Protein 8C3X (pdb70)

B-factor: mean 14.1, std 13.73, range [5.39, 138.17]

InterPro domains:
  IPR013320 Concanavalin A-like lectin/glucanase domain superfamily [SSF49899] (34-237)
  IPR014895 Alginate lyase 2 [PF08787] (32-238)

Secondary structure (DSSP, 8-state):
-PPPGGGSSTTHHHHTTEEEE-SSSSEEE-HHHHHTT--BTTEEEETTTEEEEEEESTT-EEEEEEB-TTT--B--B-TTSSS-EEEEEEEE-PPPPTT--EEEEEEEE-SS-EEEEEEEEEEEEETTEEEEEEEEEEEESSSSSSGGGEEEEEEEE--SS-EEEEEEEETTEEEEEETTEEEEEEEE-GGGTT---BEEEEEEEE-S-S-TT-EEEEEEEEEEEEETT-

Nearest PDB structures (foldseek):
  8pdt-assembly1_A  TM=1.003E+00  e=5.246E-46  Paradendryphiella salina
  8p6o-assembly1_A  TM=9.982E-01  e=7.417E-44  Paradendryphiella salina
  8r43-assembly1_A  TM=9.975E-01  e=1.115E-42  Paradendryphiella salina
  8qli-assembly1_A  TM=9.976E-01  e=1.304E-42  Paradendryphiella salina
  7o6h-assembly1_A  TM=9.723E-01  e=7.875E-28  Paradendryphiella salina

Foldseek 3Di:
DFAAPLPDDFCLQQLQFWFWAPQANDTDGHSVRSNVGDDDPQFGDPPVFWGKGKYFAAQTFTKIWTHDGDRGGHFWAFLAPQFKWKKKFWWQFDDFDAQFAKKFFKFWAFPPGTQKTWMFGQWDADPRRIDGQFIKIWGALDDDDDPVRIDIDTDGHHDNGIKMWMWIGGNQFIWIAINRHTDGDGDGRCSRGPRGGITMMGHTGGHDTRDRVGMGMMIISHIHIDGPVD

Solvent-accessible surface area: 9922 Å² total; per-residue (Å²): 240,76,56,17,0,21,73,48,117,70,0,57,83,3,0,35,39,0,31,0,14,84,56,64,76,54,109,25,0,38,8,136,94,1,70,68,25,53,59,15,69,18,1,37,10,47,97,50,102,33,0,0,0,36,10,32,6,46,67,39,34,0,0,0,24,13,18,74,54,121,61,26,70,83,43,41,15,9,0,65,72,36,32,23,20,4,0,37,6,24,1,16,5,20,143,9,82,129,10,0,40,13,0,0,0,0,1,0,38,4,53,170,8,32,0,0,37,0,0,5,14,75,76,72,72,14,139,82,74,82,58,136,50,0,1,0,1,6,2,38,65,7,96,32,137,66,96,121,23,50,50,50,44,52,10,18,90,50,58,90,42,56,8,47,4,64,0,28,0,91,81,14,103,0,33,0,25,8,86,67,98,74,56,20,127,31,35,69,0,48,104,15,68,59,38,104,42,0,18,3,8,0,0,0,43,0,17,116,20,109,38,116,99,12,55,0,76,0,25,0,17,41,7,30,22,71,92,83,130,199

Radius of gyration: 16.52 Å; Cα contacts (8 Å, |Δi|>4): 693; chains: 1; bounding box: 41×42×36 Å

Sequence (230 aa):
FLTAVSSIDTFLPVLNEAKLQQWPTSSALAASSEELLGGYVGSQFYLQDGKKYMQFQIAGSSNRCEELRQMIPDGGSEIGWAVDDGTTHHTATSSSIVVPPEEQVDGVEEEVTIMQIHSGEEAPQLRISWIIRSSSKKSSLDGGVAYEEDFIMSSTVRIGGTGDDSSSDDNFVKTTHLADRTAGAMSSSFQIDVKKKDSKKLTITVNGNNVVVNGQDDLSFWDGTDSCYFKAGAYNNNPTSESSATARIKFAALAWVDHHHH

Structure (mmCIF, N/CA/C/O backbone):
data_8C3X
#
_entry.id   8C3X
#
_cell.length_a   41.210
_cell.length_b   59.800
_cell.length_c   90.070
_cell.angle_alpha   90.000
_cell.angle_beta   90.000
_cell.angle_gamma   90.000
#
_symmetry.space_group_name_H-M   'P 21 21 21'
#
loop_
_entity.id
_entity.type
_entity.pdbx_description
1 polymer 'Alginate lyase'
2 non-polymer 1,2-ETHANEDIOL
3 water water
#
loop_
_atom_site.group_PDB
_atom_site.id
_atom_site.type_symbol
_atom_site.label_atom_id
_atom_site.label_alt_id
_atom_site.label_comp_id
_atom_site.label_asym_id
_atom_site.label_entity_id
_atom_site.label_seq_id
_atom_site.pdbx_PDB_ins_code
_atom_site.Cartn_x
_atom_site.Cartn_y
_atom_site.Cartn_z
_atom_site.occupancy
_atom_site.B_iso_or_equiv
_atom_site.auth_seq_id
_atom_site.auth_comp_id
_atom_site.auth_asym_id
_atom_site.auth_atom_id
_atom_site.pdbx_PDB_model_num
ATOM 1 N N . PHE A 1 2 ? -41.49352 3.58096 8.07666 1.000 25.45507 0 PHE A N 1
ATOM 2 C CA . PHE A 1 2 ? -40.17785 2.95469 8.17052 1.000 25.91802 0 PHE A CA 1
ATOM 3 C C . PHE A 1 2 ? -39.56311 2.79362 6.79159 1.000 22.82034 0 PHE A C 1
ATOM 4 O O . PHE A 1 2 ? -40.26854 2.81024 5.78013 1.000 22.57084 0 PHE A O 1
ATOM 12 N N . LEU A 1 3 ? -38.24609 2.61563 6.75436 1.000 20.59063 1 LEU A N 1
ATOM 13 C CA . LEU A 1 3 ? -37.51305 2.52451 5.50171 1.000 19.27802 1 LEU A CA 1
ATOM 14 C C . LEU A 1 3 ? -37.44098 1.08908 5.00038 1.000 18.87876 1 LEU A C 1
ATOM 15 O O . LEU A 1 3 ? -36.97505 0.19599 5.71169 1.000 20.51696 1 LEU A O 1
ATOM 20 N N . THR A 1 4 ? -37.78796 0.90282 3.73343 1.000 17.64120 2 THR A N 1
ATOM 21 C CA . THR A 1 4 ? -37.78401 -0.40598 3.09354 1.000 16.60359 2 THR A CA 1
ATOM 22 C C . THR A 1 4 ? -36.36539 -0.78276 2.66068 1.000 14.58800 2 THR A C 1
ATOM 23 O O . THR A 1 4 ? -35.65660 0.02785 2.07379 1.000 13.37029 2 THR A O 1
ATOM 27 N N . ALA A 1 5 ? -35.96399 -2.03001 2.90321 1.000 13.86168 3 ALA A N 1
ATOM 28 C CA . ALA A 1 5 ? -34.61934 -2.49401 2.55450 1.000 12.72213 3 ALA A CA 1
ATOM 29 C C . ALA A 1 5 ? -34.48521 -2.80885 1.06686 1.000 11.07530 3 ALA A C 1
ATOM 30 O O . ALA A 1 5 ? -35.41512 -3.31629 0.43471 1.000 11.38475 3 ALA A O 1
ATOM 32 N N . VAL A 1 6 ? -33.30133 -2.52748 0.51959 1.000 9.85844 4 VAL A N 1
ATOM 33 C CA . VAL A 1 6 ? -33.02844 -2.80214 -0.88591 1.000 9.51514 4 VAL A CA 1
ATOM 34 C C . VAL A 1 6 ? -33.20208 -4.28337 -1.21634 1.000 10.11404 4 VAL A C 1
ATOM 35 O O . VAL A 1 6 ? -33.68220 -4.63387 -2.30042 1.000 10.76273 4 VAL A O 1
ATOM 39 N N . SER A 1 7 ? -32.82598 -5.17270 -0.29167 1.000 10.67932 5 SER A N 1
ATOM 40 C CA . SER A 1 7 ? -32.93442 -6.60312 -0.54666 1.000 11.67813 5 SER A CA 1
ATOM 41 C C . SER A 1 7 ? -34.37308 -7.12479 -0.49351 1.000 12.76613 5 SER A C 1
ATOM 42 O O . SER A 1 7 ? -34.57436 -8.32603 -0.69435 1.000 13.78103 5 SER A O 1
ATOM 45 N N . SER A 1 8 ? -35.36612 -6.27081 -0.23666 1.000 13.06768 6 SER A N 1
ATOM 46 C CA . SER A 1 8 ? -36.74357 -6.74021 -0.15698 1.000 13.88600 6 SER A CA 1
ATOM 47 C C . SER A 1 8 ? -37.34018 -7.04748 -1.52293 1.000 14.24239 6 SER A C 1
ATOM 48 O O . SER A 1 8 ? -38.39890 -7.67338 -1.58272 1.000 14.99562 6 SER A O 1
ATOM 51 N N . ILE A 1 9 ? -36.70700 -6.60743 -2.60615 1.000 13.42075 7 ILE A N 1
ATOM 52 C CA . ILE A 1 9 ? -37.10026 -6.95621 -3.96345 1.000 12.90930 7 ILE A CA 1
ATOM 53 C C . ILE A 1 9 ? -35.95806 -7.74276 -4.61206 1.000 12.87426 7 ILE A C 1
ATOM 54 O O . ILE A 1 9 ? -34.87142 -7.87472 -4.04987 1.000 13.45230 7 ILE A O 1
ATOM 59 N N . ASP A 1 10 ? -36.20898 -8.26167 -5.81606 1.000 12.94507 8 ASP A N 1
ATOM 60 C CA . ASP A 1 10 ? -35.23695 -9.15005 -6.45510 1.000 13.37800 8 ASP A CA 1
ATOM 61 C C . ASP A 1 10 ? -34.16682 -8.42991 -7.27764 1.000 11.71977 8 ASP A C 1
ATOM 62 O O . ASP A 1 10 ? -33.11359 -9.02127 -7.56465 1.000 11.97630 8 ASP A O 1
ATOM 67 N N . THR A 1 11 ? -34.39974 -7.16886 -7.62841 1.000 10.90000 9 THR A N 1
ATOM 68 C CA . THR A 1 11 ? -33.63496 -6.50430 -8.68121 1.000 10.33927 9 THR A CA 1
ATOM 69 C C . THR A 1 11 ? -32.13320 -6.49121 -8.40139 1.000 9.54202 9 THR A C 1
ATOM 70 O O . THR A 1 11 ? -31.32396 -6.63744 -9.32959 1.000 10.09025 9 THR A O 1
ATOM 74 N N . PHE A 1 12 ? -31.74568 -6.22329 -7.15362 1.000 9.23055 10 PHE A N 1
ATOM 75 C CA . PHE A 1 12 ? -30.34349 -5.97803 -6.81177 1.000 9.16719 10 PHE A CA 1
ATOM 76 C C . PHE A 1 12 ? -29.68409 -7.15997 -6.12409 1.000 9.25245 10 PHE A C 1
ATOM 77 O O . PHE A 1 12 ? -28.52897 -7.05304 -5.71926 1.000 9.20755 10 PHE A O 1
ATOM 85 N N . LEU A 1 13 ? -30.37587 -8.28575 -5.97801 1.000 9.84345 11 LEU A N 1
ATOM 86 C CA . LEU A 1 13 ? -29.77574 -9.40924 -5.26555 1.000 10.61703 11 LEU A CA 1
ATOM 87 C C . LEU A 1 13 ? -28.47582 -9.89282 -5.89049 1.000 10.22289 11 LEU A C 1
ATOM 88 O O . LEU A 1 13 ? -27.54676 -10.22601 -5.13118 1.000 10.45035 11 LEU A O 1
ATOM 93 N N . PRO A 1 14 ? -28.33003 -9.96837 -7.21788 1.000 10.48895 12 PRO A N 1
ATOM 94 C CA . PRO A 1 14 ? -27.03834 -10.44235 -7.74578 1.000 10.77975 12 PRO A CA 1
ATOM 95 C C . PRO A 1 14 ? -25.86865 -9.57397 -7.30834 1.000 9.88573 12 PRO A C 1
ATOM 96 O O . PRO A 1 14 ? -24.84952 -10.09483 -6.82739 1.000 10.44641 12 PRO A O 1
ATOM 100 N N . VAL A 1 15 ? -26.00471 -8.25006 -7.42161 1.000 8.96360 13 VAL A N 1
ATOM 101 C CA . VAL A 1 15 ? -24.88254 -7.39506 -7.05514 1.000 8.31016 13 VAL A CA 1
ATOM 102 C C . VAL A 1 15 ? -24.68187 -7.35922 -5.54643 1.000 8.31282 13 VAL A C 1
ATOM 103 O O . VAL A 1 15 ? -23.54164 -7.29045 -5.07007 1.000 8.43543 13 VAL A O 1
ATOM 107 N N . LEU A 1 16 ? -25.76300 -7.42100 -4.76441 1.000 8.42539 14 LEU A N 1
ATOM 108 C CA . LEU A 1 16 ? -25.58732 -7.41632 -3.31652 1.000 8.66535 14 LEU A CA 1
ATOM 109 C C . LEU A 1 16 ? -24.85183 -8.66216 -2.83888 1.000 8.84685 14 LEU A C 1
ATOM 110 O O . LEU A 1 16 ? -24.15698 -8.61121 -1.81715 1.000 9.84168 14 LEU A O 1
ATOM 115 N N . ASN A 1 17 ? -24.98073 -9.77802 -3.56903 1.000 8.78186 15 ASN A N 1
ATOM 116 C CA . ASN A 1 17 ? -24.22641 -11.00095 -3.30547 1.000 9.06855 15 ASN A CA 1
ATOM 117 C C . ASN A 1 17 ? -22.74962 -10.87996 -3.68299 1.000 9.01639 15 ASN A C 1
ATOM 118 O O . ASN A 1 17 ? -21.97177 -11.81401 -3.42879 1.000 9.49775 15 ASN A O 1
ATOM 123 N N . GLU A 1 18 ? -22.36137 -9.75179 -4.28721 1.000 8.29797 16 GLU A N 1
ATOM 124 C CA . GLU A 1 18 ? -21.02821 -9.50739 -4.81751 1.000 8.25814 16 GLU A CA 1
ATOM 125 C C . GLU A 1 18 ? -20.54178 -8.11957 -4.41454 1.000 7.75005 16 GLU A C 1
ATOM 126 O O . GLU A 1 18 ? -19.78996 -7.48390 -5.16195 1.000 7.75677 16 GLU A O 1
ATOM 132 N N . ALA A 1 19 ? -20.91231 -7.64531 -3.22588 1.000 7.64000 17 ALA A N 1
ATOM 133 C CA . ALA A 1 19 ? -20.50608 -6.31448 -2.80657 1.000 7.71784 17 ALA A CA 1
ATOM 134 C C . ALA A 1 19 ? -20.58460 -6.19869 -1.29979 1.000 7.71664 17 ALA A C 1
ATOM 135 O O . ALA A 1 19 ? -21.40253 -6.86208 -0.65851 1.000 8.54813 17 ALA A O 1
ATOM 137 N N . LYS A 1 20 ? -19.75399 -5.30644 -0.76052 1.000 7.67563 18 LYS A N 1
ATOM 138 C CA . LYS A 1 20 ? -19.90481 -4.77687 0.58401 1.000 7.65943 18 LYS A CA 1
ATOM 139 C C . LYS A 1 20 ? -20.24967 -3.29585 0.46413 1.000 7.23246 18 LYS A C 1
ATOM 140 O O . LYS A 1 20 ? -19.93384 -2.65530 -0.53958 1.000 7.88823 18 LYS A O 1
ATOM 146 N N . LEU A 1 21 ? -20.88927 -2.74989 1.49583 1.000 7.46958 19 LEU A N 1
ATOM 147 C CA . LEU A 1 21 ? -21.21235 -1.32607 1.54292 1.000 7.22472 19 LEU A CA 1
ATOM 148 C C . LEU A 1 21 ? -20.22991 -0.60053 2.45429 1.000 7.23258 19 LEU A C 1
ATOM 149 O O . LEU A 1 21 ? -20.01244 -1.02119 3.59512 1.000 8.08511 19 LEU A O 1
ATOM 154 N N A GLN A 1 22 ? -19.64537 0.47079 1.92796 0.580 7.01610 20 GLN A N 1
ATOM 155 N N B GLN A 1 22 ? -19.66389 0.49218 1.94409 0.420 7.17980 20 GLN A N 1
ATOM 156 C CA A GLN A 1 22 ? -18.80771 1.39810 2.66874 0.580 7.17841 20 GLN A CA 1
ATOM 157 C CA B GLN A 1 22 ? -18.78257 1.38807 2.68257 0.420 7.37029 20 GLN A CA 1
ATOM 158 C C A GLN A 1 22 ? -19.61807 2.65816 2.94750 0.580 6.92840 20 GLN A C 1
ATOM 159 C C B GLN A 1 22 ? -19.53443 2.68962 2.93691 0.420 7.12013 20 GLN A C 1
ATOM 160 O O A GLN A 1 22 ? -20.23898 3.21976 2.03739 0.580 7.09923 20 GLN A O 1
ATOM 161 O O B GLN A 1 22 ? -20.02897 3.31889 1.99456 0.420 7.24620 20 GLN A O 1
ATOM 172 N N . TRP A 1 23 ? -19.62456 3.08208 4.20647 1.000 7.35503 21 TRP A N 1
ATOM 173 C CA . TRP A 1 23 ? -20.34867 4.28010 4.61677 1.000 7.48551 21 TRP A CA 1
ATOM 174 C C . TRP A 1 23 ? -19.98656 4.55798 6.06220 1.000 7.88485 21 TRP A C 1
ATOM 175 O O . TRP A 1 23 ? -19.89952 3.61078 6.85321 1.000 8.55829 21 TRP A O 1
ATOM 186 N N . PRO A 1 24 ? -19.82290 5.83005 6.46699 1.000 8.19682 22 PRO A N 1
ATOM 187 C CA . PRO A 1 24 ? -19.83846 7.05889 5.65896 1.000 8.48694 22 PRO A CA 1
ATOM 188 C C . PRO A 1 24 ? -18.47450 7.39618 5.06432 1.000 8.21776 22 PRO A C 1
ATOM 189 O O . PRO A 1 24 ? -18.33376 8.41024 4.38599 1.000 8.95667 22 PRO A O 1
ATOM 193 N N . THR A 1 25 ? -17.47402 6.54734 5.32289 1.000 8.85170 23 THR A N 1
ATOM 194 C CA . THR A 1 25 ? -16.14316 6.66163 4.74652 1.000 9.35125 23 THR A CA 1
ATOM 195 C C . THR A 1 25 ? -15.83558 5.34118 4.04838 1.000 9.77285 23 THR A C 1
ATOM 196 O O . THR A 1 25 ? -16.75223 4.59353 3.70376 1.000 9.57081 23 THR A O 1
ATOM 200 N N A SER A 1 26 ? -14.55489 5.03613 3.83170 0.831 10.72543 24 SER A N 1
ATOM 201 N N B SER A 1 26 ? -14.55718 5.03309 3.83279 0.169 10.26855 24 SER A N 1
ATOM 202 C CA A SER A 1 26 ? -14.19963 3.71347 3.33146 0.831 11.61142 24 SER A CA 1
ATOM 203 C CA B SER A 1 26 ? -14.24152 3.70492 3.31792 0.169 10.75201 24 SER A CA 1
ATOM 204 C C A SER A 1 26 ? -14.46549 2.61016 4.34891 0.831 11.33695 24 SER A C 1
ATOM 205 C C B SER A 1 26 ? -14.43792 2.60599 4.35709 0.169 10.89783 24 SER A C 1
ATOM 206 O O A SER A 1 26 ? -14.36395 1.43239 3.99580 0.831 12.34485 24 SER A O 1
ATOM 207 O O B SER A 1 26 ? -14.26422 1.42916 4.02379 0.169 11.18243 24 SER A O 1
ATOM 212 N N . ALA A 1 27 ? -14.78730 2.95841 5.59300 1.000 10.90993 25 ALA A N 1
ATOM 213 C CA . ALA A 1 27 ? -15.10076 1.96029 6.60902 1.000 11.43342 25 ALA A CA 1
ATOM 214 C C . ALA A 1 27 ? -16.25416 1.05999 6.18221 1.000 10.32707 25 ALA A C 1
ATOM 215 O O . ALA A 1 27 ? -17.22391 1.50773 5.56740 1.000 9.82636 25 ALA A O 1
ATOM 217 N N . LEU A 1 28 ? -16.16225 -0.21056 6.56996 1.000 10.47788 26 LEU A N 1
ATOM 218 C CA . LEU A 1 28 ? -17.22707 -1.16625 6.31547 1.000 9.99561 26 LEU A CA 1
ATOM 219 C C . LEU A 1 28 ? -18.48859 -0.75637 7.05508 1.000 10.09553 26 LEU A C 1
ATOM 220 O O . LEU A 1 28 ? -18.46238 -0.51965 8.26511 1.000 12.04000 26 LEU A O 1
ATOM 225 N N . ALA A 1 29 ? -19.59389 -0.68029 6.32553 1.000 8.87133 27 ALA A N 1
ATOM 226 C CA . ALA A 1 29 ? -20.91146 -0.48708 6.90900 1.000 9.00907 27 ALA A CA 1
ATOM 227 C C . ALA A 1 29 ? -21.74714 -1.75735 6.91380 1.000 9.22242 27 ALA A C 1
ATOM 228 O O . ALA A 1 29 ? -22.49807 -1.98434 7.86561 1.000 10.43975 27 ALA A O 1
ATOM 230 N N . ALA A 1 30 ? -21.65645 -2.56856 5.85787 1.000 8.93053 28 ALA A N 1
ATOM 231 C CA . ALA A 1 30 ? -22.43600 -3.79665 5.77381 1.000 9.07161 28 ALA A CA 1
ATOM 232 C C . ALA A 1 30 ? -21.72438 -4.77423 4.85509 1.000 8.79139 28 ALA A C 1
ATOM 233 O O . ALA A 1 30 ? -21.34601 -4.41683 3.73822 1.000 9.12615 28 ALA A O 1
ATOM 235 N N . SER A 1 31 ? -21.55373 -6.00699 5.31960 1.000 8.99310 29 SER A N 1
ATOM 236 C CA . SER A 1 31 ? -21.04086 -7.04908 4.45426 1.000 9.40903 29 SER A CA 1
ATOM 237 C C . SER A 1 31 ? -22.10621 -7.44582 3.43383 1.000 8.97941 29 SER A C 1
ATOM 238 O O . SER A 1 31 ? -23.29150 -7.14306 3.57880 1.000 9.13144 29 SER A O 1
ATOM 241 N N . SER A 1 32 ? -21.67774 -8.20391 2.42348 1.000 9.20739 30 SER A N 1
ATOM 242 C CA . SER A 1 32 ? -22.60918 -8.78491 1.45930 1.000 9.27232 30 SER A CA 1
ATOM 243 C C . SER A 1 32 ? -23.71903 -9.56455 2.15657 1.000 9.62407 30 SER A C 1
ATOM 244 O O . SER A 1 32 ? -24.90054 -9.41023 1.84460 1.000 9.94907 30 SER A O 1
ATOM 247 N N . GLU A 1 33 ? -23.34475 -10.40876 3.11891 1.000 10.45530 31 GLU A N 1
ATOM 248 C CA . GLU A 1 33 ? -24.34138 -11.18058 3.85400 1.000 11.79974 31 GLU A CA 1
ATOM 249 C C . GLU A 1 33 ? -25.35491 -10.26553 4.53447 1.000 11.09645 31 GLU A C 1
ATOM 250 O O . GLU A 1 33 ? -26.56268 -10.53076 4.50463 1.000 11.70999 31 GLU A O 1
ATOM 256 N N . GLU A 1 34 ? -24.87852 -9.18675 5.16050 1.000 10.67778 32 GLU A N 1
ATOM 257 C CA . GLU A 1 34 ? -25.77673 -8.24468 5.8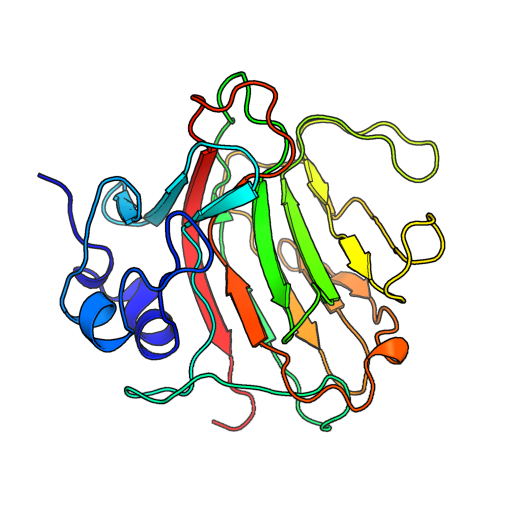2633 1.000 10.63882 32 GLU A CA 1
ATOM 258 C C . GLU A 1 34 ? -26.67419 -7.51137 4.83194 1.000 10.28377 32 GLU A C 1
ATOM 259 O O . GLU A 1 34 ? -27.85589 -7.27329 5.11654 1.000 10.80347 32 GLU A O 1
ATOM 265 N N . LEU A 1 35 ? -26.13493 -7.14504 3.66954 1.000 9.75108 33 LEU A N 1
ATOM 266 C CA . LEU A 1 35 ? -26.94077 -6.51136 2.63083 1.000 9.45829 33 LEU A CA 1
ATOM 267 C C . LEU A 1 35 ? -28.06828 -7.43394 2.17404 1.000 10.02674 33 LEU A C 1
ATOM 268 O O . LEU A 1 35 ? -29.23065 -7.02245 2.08699 1.000 10.75568 33 LEU A O 1
ATOM 273 N N . LEU A 1 36 ? -27.74027 -8.70040 1.89911 1.000 10.27563 34 LEU A N 1
ATOM 274 C CA . LEU A 1 36 ? -28.74616 -9.68250 1.49911 1.000 10.96763 34 LEU A CA 1
ATOM 275 C C . LEU A 1 36 ? -29.75141 -9.94943 2.60850 1.000 11.99537 34 LEU A C 1
ATOM 276 O O . LEU A 1 36 ? -30.88860 -10.35460 2.33803 1.000 13.15413 34 LEU A O 1
ATOM 281 N N . GLY A 1 37 ? -29.34472 -9.75453 3.85646 1.000 12.12852 35 GLY A N 1
ATOM 282 C CA . GLY A 1 37 ? -30.17468 -9.96233 5.01898 1.000 12.70832 35 GLY A CA 1
ATOM 283 C C . GLY A 1 37 ? -31.01936 -8.78007 5.42810 1.000 13.07057 35 GLY A C 1
ATOM 284 O O . GLY A 1 37 ? -31.63608 -8.82828 6.49471 1.000 14.82711 35 GLY A O 1
ATOM 285 N N . GLY A 1 38 ? -31.06896 -7.71878 4.63283 1.000 12.24045 36 GLY A N 1
ATOM 286 C CA . GLY A 1 38 ? -31.96753 -6.61716 4.89963 1.000 12.07124 36 GLY A CA 1
ATOM 287 C C . GLY A 1 38 ? -31.36877 -5.38555 5.54033 1.000 11.36410 36 GLY A C 1
ATOM 288 O O . GLY A 1 38 ? -32.11931 -4.54844 6.04254 1.000 11.75412 36 GLY A O 1
ATOM 289 N N . TYR A 1 39 ? -30.05163 -5.20875 5.49183 1.000 10.91489 37 TYR A N 1
ATOM 290 C CA . TYR A 1 39 ? -29.46132 -3.97302 5.99659 1.000 10.41923 37 TYR A CA 1
ATOM 291 C C . TYR A 1 39 ? -30.13846 -2.76516 5.36290 1.000 9.77146 37 TYR A C 1
ATOM 292 O O . TYR A 1 39 ? -30.32446 -2.72305 4.14358 1.000 10.21818 37 TYR A O 1
ATOM 301 N N . VAL A 1 40 ? -30.43630 -1.75546 6.18411 1.000 9.94398 38 VAL A N 1
ATOM 302 C CA . VAL A 1 40 ? -31.15195 -0.57716 5.71802 1.000 10.16696 38 VAL A CA 1
ATOM 303 C C . VAL A 1 40 ? -30.84252 0.59640 6.63695 1.000 10.31298 38 VAL A C 1
ATOM 304 O O . VAL A 1 40 ? -30.65711 0.42773 7.84642 1.000 11.67037 38 VAL A O 1
ATOM 308 N N . GLY A 1 41 ? -30.81960 1.79184 6.06215 1.000 9.69798 39 GLY A N 1
ATOM 309 C CA . GLY A 1 41 ? -30.78250 3.04343 6.79635 1.000 10.06307 39 GLY A CA 1
ATOM 310 C C . GLY A 1 41 ? -31.07914 4.16275 5.82790 1.000 9.04937 39 GLY A C 1
ATOM 311 O O . GLY A 1 41 ? -31.22003 3.93286 4.62517 1.000 8.60290 39 GLY A O 1
ATOM 312 N N . SER A 1 42 ? -31.13682 5.39918 6.33535 1.000 9.23995 40 SER A N 1
ATOM 313 C CA . SER A 1 42 ? -31.40860 6.52261 5.44303 1.000 9.12768 40 SER A CA 1
ATOM 314 C C . SER A 1 42 ? -30.36051 6.62548 4.33655 1.000 8.26834 40 SER A C 1
ATOM 315 O O . SER A 1 42 ? -30.65625 7.13308 3.24797 1.000 8.32903 40 SER A O 1
ATOM 318 N N . GLN A 1 43 ? -29.14368 6.14316 4.60381 1.000 7.92761 41 GLN A N 1
ATOM 319 C CA . GLN A 1 43 ? -28.07053 6.19995 3.62127 1.000 7.67515 41 GLN A CA 1
ATOM 320 C C . GLN A 1 43 ? -28.25406 5.21471 2.47717 1.000 7.14386 41 GLN A C 1
ATOM 321 O O . GLN A 1 43 ? -27.60109 5.36831 1.44036 1.000 7.04512 41 GLN A O 1
ATOM 327 N N . PHE A 1 44 ? -29.08338 4.17537 2.66821 1.000 7.22337 42 PHE A N 1
ATOM 328 C CA . PHE A 1 44 ? -29.12479 3.04468 1.74276 1.000 7.05515 42 PHE A CA 1
ATOM 329 C C . PHE A 1 44 ? -30.47969 2.35696 1.93167 1.000 7.07782 42 PHE A C 1
ATOM 330 O O . PHE A 1 44 ? -30.64093 1.54352 2.84274 1.000 7.70223 42 PHE A O 1
ATOM 338 N N . TYR A 1 45 ? -31.44787 2.70195 1.08493 1.000 6.98346 43 TYR A N 1
ATOM 339 C CA . TYR A 1 45 ? -32.78234 2.13574 1.21378 1.000 7.27521 43 TYR A CA 1
ATOM 340 C C . TYR A 1 45 ? -33.44655 2.11338 -0.15315 1.000 7.13039 43 TYR A C 1
ATOM 341 O O . TYR A 1 45 ? -32.95613 2.68930 -1.12451 1.000 7.22159 43 TYR A O 1
ATOM 350 N N . LEU A 1 46 ? -34.57168 1.40444 -0.20709 1.000 7.54307 44 LEU A N 1
ATOM 351 C CA . LEU A 1 46 ? -35.33158 1.23095 -1.43112 1.000 7.92908 44 LEU A CA 1
ATOM 352 C C . LEU A 1 46 ? -36.30500 2.40033 -1.56925 1.000 7.70989 44 LEU A C 1
ATOM 353 O O . LEU A 1 46 ? -37.17383 2.59948 -0.70843 1.000 8.34775 44 LEU A O 1
ATOM 358 N N . GLN A 1 47 ? -36.13619 3.17444 -2.63687 1.000 7.24224 45 GLN A N 1
ATOM 359 C CA . GLN A 1 47 ? -36.96239 4.33757 -2.92213 1.000 7.10996 45 GLN A CA 1
ATOM 360 C C . GLN A 1 47 ? -37.98054 3.97118 -3.99881 1.000 6.94731 45 GLN A C 1
ATOM 361 O O . GLN A 1 47 ? -37.65686 3.27490 -4.96767 1.000 7.00715 45 GLN A O 1
ATOM 367 N N . ASP A 1 48 ? -39.22237 4.42801 -3.82548 1.000 7.19315 46 ASP A N 1
ATOM 368 C CA . ASP A 1 48 ? -40.29281 4.17173 -4.79656 1.000 7.59864 46 ASP A CA 1
ATOM 369 C C . ASP A 1 48 ? -40.56167 2.68227 -4.99060 1.000 8.18559 46 ASP A C 1
ATOM 370 O O . ASP A 1 48 ? -41.11706 2.28670 -6.01609 1.000 9.20752 46 ASP A O 1
ATOM 375 N N . GLY A 1 49 ? -40.17693 1.83867 -4.03499 1.000 8.46768 47 GLY A N 1
ATOM 376 C CA . GLY A 1 49 ? -40.32488 0.40672 -4.20755 1.000 9.14011 47 GLY A CA 1
ATOM 377 C C . GLY A 1 49 ? -39.47159 -0.19361 -5.30541 1.000 9.02242 47 GLY A C 1
ATOM 378 O O . GLY A 1 49 ? -39.67067 -1.36788 -5.64281 1.000 10.39625 47 GLY A O 1
ATOM 379 N N A LYS A 1 50 ? -38.47338 0.54462 -5.78964 0.705 8.33503 48 LYS A N 1
ATOM 380 N N B LYS A 1 50 ? -38.53758 0.57008 -5.90695 0.295 8.68068 48 LYS A N 1
ATOM 381 C CA A LYS A 1 50 ? -37.85643 0.23341 -7.06704 0.705 8.39084 48 LYS A CA 1
ATOM 382 C CA B LYS A 1 50 ? -37.79728 0.08284 -7.07965 0.295 8.54443 48 LYS A CA 1
ATOM 383 C C A LYS A 1 50 ? -36.34750 0.47172 -7.06684 0.705 7.81988 48 LYS A C 1
ATOM 384 C C B LYS A 1 50 ? -36.35504 0.57467 -7.25874 0.295 7.88180 48 LYS A C 1
ATOM 385 O O A LYS A 1 50 ? -35.58637 -0.36963 -7.54534 0.705 8.31391 48 LYS A O 1
ATOM 386 O O B LYS A 1 50 ? -35.62791 0.01031 -8.08625 0.295 7.91520 48 LYS A O 1
ATOM 397 N N . TYR A 1 51 ? -35.92042 1.61422 -6.54403 1.000 7.04634 49 TYR A N 1
ATOM 398 C CA . TYR A 1 51 ? -34.56128 2.12332 -6.70797 1.000 6.79756 49 TYR A CA 1
ATOM 399 C C . TYR A 1 51 ? -33.70626 1.84675 -5.48347 1.000 6.66671 49 TYR A C 1
ATOM 400 O O . TYR A 1 51 ? -34.12145 2.10704 -4.34923 1.000 7.30715 49 TYR A O 1
ATOM 409 N N . MET A 1 52 ? -32.48742 1.36570 -5.72618 1.000 6.27851 50 MET A N 1
ATOM 410 C CA . MET A 1 52 ? -31.46990 1.30576 -4.68922 1.000 6.32453 50 MET A CA 1
ATOM 411 C C . MET A 1 52 ? -30.90194 2.72132 -4.54556 1.000 6.02024 50 MET A C 1
ATOM 412 O O . MET A 1 52 ? -30.19426 3.20410 -5.43501 1.000 6.48512 50 MET A O 1
ATOM 417 N N . GLN A 1 53 ? -31.26139 3.39889 -3.45786 1.000 6.16731 51 GLN A N 1
ATOM 418 C CA . GLN A 1 53 ? -30.92769 4.80264 -3.27719 1.000 6.08375 51 GLN A CA 1
ATOM 419 C C . GLN A 1 53 ? -29.81046 4.96099 -2.25330 1.000 5.97777 51 GLN A C 1
ATOM 420 O O . GLN A 1 53 ? -29.90255 4.45170 -1.13212 1.000 6.54347 51 GLN A O 1
ATOM 426 N N . PHE A 1 54 ? -28.78806 5.71185 -2.65406 1.000 5.76218 52 PHE A N 1
ATOM 427 C CA . PHE A 1 54 ? -27.64597 6.05816 -1.82171 1.000 5.93021 52 PHE A CA 1
ATOM 428 C C . PHE A 1 54 ? -27.72622 7.53702 -1.44883 1.000 6.08903 52 PHE A C 1
ATOM 429 O O . PHE A 1 54 ? -28.01025 8.37711 -2.30632 1.000 6.76863 52 PHE A O 1
ATOM 437 N N . GLN A 1 55 ? -27.41731 7.85264 -0.19045 1.000 6.14740 53 GLN A N 1
ATOM 438 C CA . GLN A 1 55 ? -27.38358 9.22779 0.29224 1.000 6.82577 53 GLN A CA 1
ATOM 439 C C . GLN A 1 55 ? -26.16048 9.43166 1.16586 1.000 6.60237 53 GLN A C 1
ATOM 440 O O . GLN A 1 55 ? -25.83877 8.57498 1.99668 1.000 7.42727 53 GLN A O 1
ATOM 446 N N . ILE A 1 56 ? -25.54054 10.60933 1.02972 1.000 6.57515 54 ILE A N 1
ATOM 447 C CA . ILE A 1 56 ? -24.37520 10.94654 1.84761 1.000 6.66255 54 ILE A CA 1
ATOM 448 C C . ILE A 1 56 ? -24.16686 12.45038 1.83388 1.000 6.49356 54 ILE A C 1
ATOM 449 O O . ILE A 1 56 ? -24.30230 13.09328 0.78850 1.000 7.04280 54 ILE A O 1
ATOM 454 N N . ALA A 1 57 ? -23.79954 12.98726 2.99287 1.000 7.05340 55 ALA A N 1
ATOM 455 C CA . ALA A 1 57 ? -23.32760 14.35153 3.14216 1.000 7.08617 55 ALA A CA 1
ATOM 456 C C . ALA A 1 57 ? -21.88888 14.33175 3.64229 1.000 6.85884 55 ALA A C 1
ATOM 457 O O . ALA A 1 57 ? -21.46217 13.38347 4.30647 1.000 7.57251 55 ALA A O 1
ATOM 459 N N . GLY A 1 58 ? -21.16742 15.40330 3.33740 1.000 6.88804 56 GLY A N 1
ATOM 460 C CA . GLY A 1 58 ? -19.82147 15.61647 3.84735 1.000 7.13165 56 GLY A CA 1
ATOM 461 C C . GLY A 1 58 ? -18.79042 15.44752 2.74507 1.000 6.81602 56 GLY A C 1
ATOM 462 O O . GLY A 1 58 ? -18.88493 14.54033 1.90615 1.000 6.96025 56 GLY A O 1
ATOM 463 N N . SER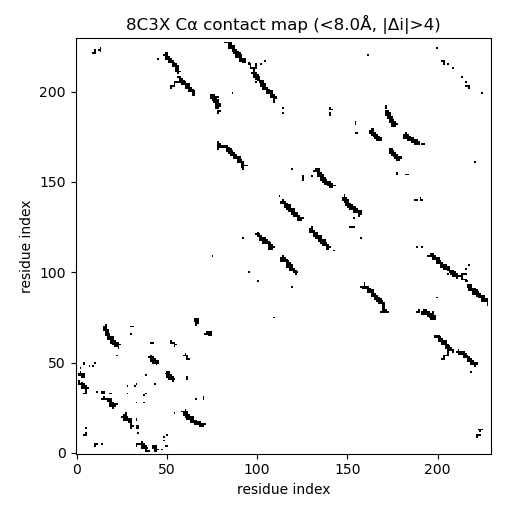 A 1 59 ? -17.78366 16.32279 2.74939 1.000 6.71637 57 SER A N 1
ATOM 464 C CA . SER A 1 59 ? -16.77586 16.26998 1.70557 1.000 6.58101 57 SER A CA 1
ATOM 465 C C . SER A 1 59 ? -15.93699 15.00446 1.82889 1.000 6.45066 57 SER A C 1
ATOM 466 O O . SER A 1 59 ? -15.37407 14.73891 2.89515 1.000 7.28261 57 SER A O 1
ATOM 469 N N . SER A 1 60 ? -15.83685 14.26837 0.72262 1.000 6.38955 58 SER A N 1
ATOM 470 C CA . SER A 1 60 ? -15.10233 13.00511 0.56979 1.000 6.71987 58 SER A CA 1
ATOM 471 C C . SER A 1 60 ? -15.81230 11.81784 1.20504 1.000 6.87825 58 SER A C 1
ATOM 472 O O . SER A 1 60 ? -15.29967 10.69773 1.09006 1.000 8.27708 58 SER A O 1
ATOM 475 N N . ASN A 1 61 ? -16.96203 12.02185 1.84967 1.000 6.47824 59 ASN A N 1
ATOM 476 C CA . ASN A 1 61 ? -17.71078 10.91196 2.39170 1.000 6.43199 59 ASN A CA 1
ATOM 477 C C . ASN A 1 61 ? -18.38963 10.12591 1.26440 1.000 6.17832 59 ASN A C 1
ATOM 478 O O . ASN A 1 61 ? -18.53111 10.60232 0.13359 1.000 6.72422 59 ASN A O 1
ATOM 483 N N . ARG A 1 62 ? -18.81633 8.90671 1.60323 1.000 6.37760 60 ARG A N 1
ATOM 484 C CA . ARG A 1 62 ? -19.42243 8.03917 0.61073 1.000 6.64272 60 ARG A CA 1
ATOM 485 C C . ARG A 1 62 ? -20.48519 7.14789 1.24030 1.000 6.50184 60 ARG A C 1
ATOM 486 O O . ARG A 1 62 ? -20.47676 6.85963 2.43833 1.000 7.05893 60 ARG A O 1
ATOM 494 N N . CYS A 1 63 ? -21.36470 6.67098 0.37114 1.000 6.89401 61 CYS A N 1
ATOM 495 C CA . CYS A 1 63 ? -22.16555 5.47265 0.60319 1.000 6.83948 61 CYS A CA 1
ATOM 496 C C . CYS A 1 63 ? -22.02794 4.68991 -0.69869 1.000 6.80633 61 CYS A C 1
ATOM 497 O O . CYS A 1 63 ? -22.61025 5.08602 -1.71059 1.000 6.78968 61 CYS A O 1
ATOM 500 N N A GLU A 1 64 ? -21.11018 3.70485 -0.72670 0.453 6.48915 62 GLU A N 1
ATOM 501 N N B GLU A 1 64 ? -21.30311 3.57984 -0.66433 0.547 6.79103 62 GLU A N 1
ATOM 502 C CA A GLU A 1 64 ? -20.75313 3.00367 -1.95998 0.453 6.96643 62 GLU A CA 1
ATOM 503 C CA B GLU A 1 64 ? -20.79755 3.06110 -1.92351 0.547 6.94091 62 GLU A CA 1
ATOM 504 C C A GLU A 1 64 ? -20.71759 1.50663 -1.74487 0.453 6.85067 62 GLU A C 1
ATOM 505 C C B GLU A 1 64 ? -20.55004 1.55574 -1.81698 0.547 6.63029 62 GLU A C 1
ATOM 506 O O A GLU A 1 64 ? -20.32094 1.01052 -0.68752 0.453 7.29520 62 GLU A O 1
ATOM 507 O O B GLU A 1 64 ? -19.93776 1.08902 -0.84443 0.547 6.30110 62 GLU A O 1
ATOM 518 N N . LEU A 1 65 ? -21.06375 0.80616 -2.80318 1.000 6.92645 63 LEU A N 1
ATOM 519 C CA . LEU A 1 65 ? -20.78353 -0.61038 -2.92445 1.000 7.18117 63 LEU A CA 1
ATOM 520 C C . LEU A 1 65 ? -19.39126 -0.82150 -3.51789 1.000 7.23674 63 LEU A C 1
ATOM 521 O O . LEU A 1 65 ? -18.93723 -0.07858 -4.39585 1.000 8.09605 63 LEU A O 1
ATOM 526 N N . ARG A 1 66 ? -18.73185 -1.86605 -3.01473 1.000 7.25618 64 ARG A N 1
ATOM 527 C CA . ARG A 1 66 ? -17.36567 -2.23417 -3.37977 1.000 7.25185 64 ARG A CA 1
ATOM 528 C C . ARG A 1 66 ? -17.39566 -3.70897 -3.77892 1.000 7.10248 64 ARG A C 1
ATOM 529 O O . ARG A 1 66 ? -17.81792 -4.55332 -2.97905 1.000 7.51305 64 ARG A O 1
ATOM 537 N N . GLN A 1 67 ? -16.94619 -4.02737 -4.99729 1.000 7.15181 65 GLN A N 1
ATOM 538 C CA . GLN A 1 67 ? -17.06097 -5.37772 -5.54124 1.000 7.27208 65 GLN A CA 1
ATOM 539 C C . GLN A 1 67 ? -16.32948 -6.40413 -4.67765 1.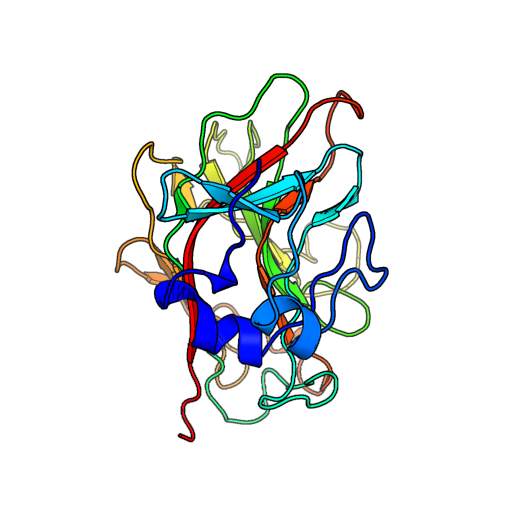000 7.58412 65 GLN A C 1
ATOM 540 O O . GLN A 1 67 ? -15.16188 -6.22184 -4.31509 1.000 8.00996 65 GLN A O 1
ATOM 546 N N . MET A 1 68 ? -17.01813 -7.51499 -4.41343 1.000 7.87290 66 MET A N 1
ATOM 547 C CA . MET A 1 68 ? -16.50508 -8.63798 -3.64311 1.000 8.37253 66 MET A CA 1
ATOM 548 C C . MET A 1 68 ? -16.60881 -9.91805 -4.46072 1.000 9.10776 66 MET A C 1
ATOM 549 O O . MET A 1 68 ? -17.41245 -10.02518 -5.39010 1.000 9.69560 66 MET A O 1
ATOM 554 N N . ILE A 1 69 ? -15.81158 -10.90954 -4.06625 1.000 9.70492 67 ILE A N 1
ATOM 555 C CA . ILE A 1 69 ? -15.99936 -12.26349 -4.58455 1.000 10.47038 67 ILE A CA 1
ATOM 556 C C . ILE A 1 69 ? -17.38940 -12.74313 -4.18346 1.000 10.48945 67 ILE A C 1
ATOM 557 O O . ILE A 1 69 ? -17.82757 -12.48635 -3.03819 1.000 10.47758 67 ILE A O 1
ATOM 562 N N . PRO A 1 70 ? -18.13243 -13.41460 -5.06617 1.000 11.35064 68 PRO A N 1
ATOM 563 C CA . PRO A 1 70 ? -19.51590 -13.77594 -4.75159 1.000 11.81147 68 PRO A CA 1
ATOM 564 C C . PRO A 1 70 ? -19.63575 -14.75087 -3.59251 1.000 11.88529 68 PRO A C 1
ATOM 565 O O . PRO A 1 70 ? -18.69103 -15.44072 -3.20950 1.000 12.47404 68 PRO A O 1
ATOM 569 N N . ASP A 1 71 ? -20.85167 -14.81236 -3.04830 1.000 12.43926 69 ASP A N 1
ATOM 570 C CA . ASP A 1 71 ? -21.24383 -15.86220 -2.10395 1.000 13.52849 69 ASP A CA 1
ATOM 571 C C . ASP A 1 71 ? -20.45626 -15.76149 -0.79795 1.000 13.46418 69 ASP A C 1
ATOM 572 O O . ASP A 1 71 ? -19.91796 -16.74992 -0.29595 1.000 14.73333 69 ASP A O 1
ATOM 577 N N . GLY A 1 72 ? -20.38888 -14.54992 -0.25254 1.000 13.18490 70 GLY A N 1
ATOM 578 C CA . GLY A 1 72 ? -19.73098 -14.32137 1.01778 1.000 13.53752 70 GLY A CA 1
ATOM 579 C C . GLY A 1 72 ? -18.22422 -14.24881 0.95777 1.000 13.58354 70 GLY A C 1
ATOM 580 O O . GLY A 1 72 ? -17.56697 -14.37281 1.99710 1.000 14.56439 70 GLY A O 1
ATOM 581 N N . GLY A 1 73 ? -17.65256 -14.03703 -0.22687 1.000 13.05117 71 GLY A N 1
ATOM 582 C CA . GLY A 1 73 ? -16.22129 -14.03421 -0.39882 1.000 12.98193 71 GLY A CA 1
ATOM 583 C C . GLY A 1 73 ? -15.56629 -12.74981 0.05640 1.000 12.78751 71 GLY A C 1
ATOM 584 O O . GLY A 1 73 ? -16.19931 -11.79214 0.50259 1.000 13.04823 71 GLY A O 1
ATOM 585 N N . SER A 1 74 ? -14.24538 -12.74811 -0.04945 1.000 12.99443 72 SER A N 1
ATOM 586 C CA . SER A 1 74 ? -13.45630 -11.59634 0.34988 1.000 13.28474 72 SER A CA 1
ATOM 587 C C . SER A 1 74 ? -13.31367 -10.61082 -0.81433 1.000 11.81384 72 SER A C 1
ATOM 588 O O . SER A 1 74 ? -13.95060 -10.74098 -1.86586 1.000 11.41077 72 SER A O 1
ATOM 591 N N . GLU A 1 75 ? -12.46591 -9.60394 -0.61963 1.000 11.49819 73 GLU A N 1
ATOM 592 C CA . GLU A 1 75 ? -12.31338 -8.53475 -1.59576 1.000 10.95437 73 GLU A CA 1
ATOM 593 C C . GLU A 1 75 ? -11.75571 -9.06969 -2.90747 1.000 10.56660 73 GLU A C 1
ATOM 594 O O . GLU A 1 75 ? -10.74571 -9.77671 -2.92628 1.000 12.29673 73 GLU A O 1
ATOM 600 N N . ILE A 1 76 ? -12.38237 -8.70835 -4.00960 1.000 9.58292 74 ILE A N 1
ATOM 601 C CA . ILE A 1 76 ? -11.83923 -9.08575 -5.30484 1.000 9.59926 74 ILE A CA 1
ATOM 602 C C . ILE A 1 76 ? -10.71441 -8.12933 -5.68960 1.000 8.99839 74 ILE A C 1
ATOM 603 O O . ILE A 1 76 ? -10.69072 -6.95444 -5.30165 1.000 9.20054 74 ILE A O 1
ATOM 608 N N . GLY A 1 77 ? -9.78520 -8.64084 -6.49004 1.000 9.10804 75 GLY A N 1
ATOM 609 C CA . GLY A 1 77 ? -8.78873 -7.81981 -7.13511 1.000 9.15854 75 GLY A CA 1
ATOM 610 C C . GLY A 1 77 ? -8.50933 -8.39283 -8.50343 1.000 9.58018 75 GLY A C 1
ATOM 611 O O . GLY A 1 77 ? -8.21214 -9.58158 -8.63019 1.000 11.51898 75 GLY A O 1
ATOM 612 N N . TRP A 1 78 ? -8.63787 -7.56803 -9.53177 1.000 8.81304 76 TRP A N 1
ATOM 613 C CA . TRP A 1 78 ? -8.33439 -7.95557 -10.89124 1.000 8.86618 76 TRP A CA 1
ATOM 614 C C . TRP A 1 78 ? -7.41044 -6.92249 -11.52703 1.000 8.80450 76 TRP A C 1
ATOM 615 O O . TRP A 1 78 ? -7.08448 -5.89118 -10.93293 1.000 9.44227 76 TRP A O 1
ATOM 626 N N . ALA A 1 79 ? -6.95845 -7.22396 -12.73872 1.000 9.78500 77 ALA A N 1
ATOM 627 C CA . ALA A 1 79 ? -6.00338 -6.38153 -13.44047 1.000 10.18908 77 ALA A CA 1
ATOM 628 C C . ALA A 1 79 ? -6.52403 -6.03862 -14.82525 1.000 9.62007 77 ALA A C 1
ATOM 629 O O . ALA A 1 79 ? -7.18339 -6.85264 -15.47720 1.000 10.43897 77 ALA A O 1
ATOM 631 N N . VAL A 1 80 ? -6.18154 -4.83408 -15.29222 1.000 9.25257 78 VAL A N 1
ATOM 632 C CA . VAL A 1 80 ? -6.62606 -4.41730 -16.61478 1.000 9.15474 78 VAL A CA 1
ATOM 633 C C . VAL A 1 80 ? -6.04078 -5.29268 -17.70688 1.000 9.59611 78 VAL A C 1
ATOM 634 O O . VAL A 1 80 ? -6.63386 -5.40457 -18.79300 1.000 9.86843 78 VAL A O 1
ATOM 638 N N . ASP A 1 81 ? -4.89266 -5.92417 -17.43280 1.000 10.07369 79 ASP A N 1
ATOM 639 C CA . ASP A 1 81 ? -4.16612 -6.73940 -18.39698 1.000 10.89043 79 ASP A CA 1
ATOM 640 C C . ASP A 1 81 ? -4.21101 -8.22431 -18.05719 1.000 11.17361 79 ASP A C 1
ATOM 641 O O . ASP A 1 81 ? -3.32282 -8.97500 -18.45532 1.000 12.81862 79 ASP A O 1
ATOM 646 N N . ASP A 1 82 ? -5.24120 -8.66648 -17.33563 1.000 11.08488 80 ASP A N 1
ATOM 647 C CA . ASP A 1 82 ? -5.36363 -10.08578 -17.03416 1.000 11.52321 80 ASP A CA 1
ATOM 648 C C . ASP A 1 82 ? -5.96085 -10.89579 -18.17858 1.000 12.14747 80 ASP A C 1
ATOM 649 O O . ASP A 1 82 ? -5.97269 -12.12735 -18.10431 1.000 13.28621 80 ASP A O 1
ATOM 654 N N . GLY A 1 83 ? -6.40367 -10.23713 -19.25140 1.000 12.30322 81 G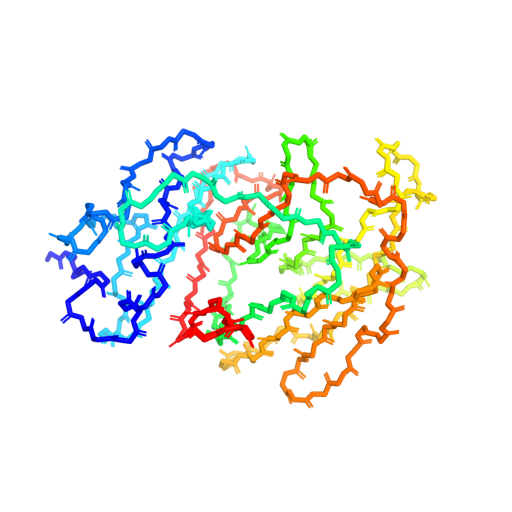LY A N 1
ATOM 655 C CA . GLY A 1 83 ? -6.95244 -10.90244 -20.41599 1.000 13.02107 81 GLY A CA 1
ATOM 656 C C . GLY A 1 83 ? -8.44471 -11.14855 -20.36942 1.000 13.13672 81 GLY A C 1
ATOM 657 O O . GLY A 1 83 ? -9.03090 -11.53398 -21.39079 1.000 14.93923 81 GLY A O 1
ATOM 658 N N . THR A 1 84 ? -9.06784 -10.95175 -19.21919 1.000 11.70397 82 THR A N 1
ATOM 659 C CA . THR A 1 84 ? -10.50311 -11.09097 -19.06188 1.000 11.61732 82 THR A CA 1
ATOM 660 C C . THR A 1 84 ? -11.17336 -9.74192 -19.31287 1.000 10.55874 82 THR A C 1
ATOM 661 O O . THR A 1 84 ? -10.60341 -8.68498 -19.02989 1.000 10.88177 82 THR A O 1
ATOM 665 N N . THR A 1 85 ? -12.39539 -9.77957 -19.86343 1.000 9.57560 83 THR A N 1
ATOM 666 C CA . THR A 1 85 ? -13.23395 -8.58110 -19.90531 1.000 8.71464 83 THR A CA 1
ATOM 667 C C . THR A 1 85 ? -13.90571 -8.40994 -18.55573 1.000 8.56365 83 THR A C 1
ATOM 668 O O . THR A 1 85 ? -14.60184 -9.32368 -18.09251 1.000 9.97711 83 THR A O 1
ATOM 672 N N A HIS A 1 86 ? -13.70490 -7.24936 -17.93838 0.696 7.85754 84 HIS A N 1
ATOM 673 N N B HIS A 1 86 ? -13.71662 -7.24900 -17.93606 0.304 8.21449 84 HIS A N 1
ATOM 674 C CA A HIS A 1 86 ? -14.37706 -6.88198 -16.70229 0.696 7.96854 84 HIS A CA 1
ATOM 675 C CA B HIS A 1 86 ? -14.39121 -6.90016 -16.69440 0.304 8.17472 84 HIS A CA 1
ATOM 676 C C A HIS A 1 86 ? -15.46682 -5.88320 -17.04555 0.696 7.40492 84 HIS A C 1
ATOM 677 C C B HIS A 1 86 ? -15.45742 -5.85910 -16.99007 0.304 7.59925 84 HIS A C 1
ATOM 678 O O A HIS A 1 86 ? -15.19578 -4.90191 -17.74069 0.696 7.81714 84 HIS A O 1
ATOM 679 O O B HIS A 1 86 ? -15.15602 -4.80999 -17.56673 0.304 7.64782 84 HIS A O 1
ATOM 692 N N . THR A 1 87 ? -16.69271 -6.14677 -16.58511 1.000 7.23204 85 THR A N 1
ATOM 693 C CA . THR A 1 87 ? -17.84713 -5.35729 -16.99805 1.000 7.05393 85 THR A CA 1
ATOM 694 C C . THR A 1 87 ? -18.70988 -4.98518 -15.80744 1.000 6.81655 85 THR A C 1
ATOM 695 O O . THR A 1 87 ? -19.08309 -5.85174 -15.01116 1.000 7.36449 85 THR A O 1
ATOM 699 N N . ALA A 1 88 ? -19.08103 -3.70794 -15.74593 1.000 6.76762 86 ALA A N 1
ATOM 700 C CA . ALA A 1 88 ? -20.08175 -3.21960 -14.81409 1.000 6.73412 86 ALA A CA 1
ATOM 701 C C . ALA A 1 88 ? -21.17910 -2.52703 -15.59987 1.000 6.69213 86 ALA A C 1
ATOM 702 O O . ALA A 1 88 ? -20.89454 -1.77820 -16.52756 1.000 7.67536 86 ALA A O 1
ATOM 704 N N . THR A 1 89 ? -22.42608 -2.78829 -15.22963 1.000 6.72816 87 THR A N 1
ATOM 705 C CA . THR A 1 89 ? -23.57521 -2.14612 -15.84421 1.000 6.93794 87 THR A CA 1
ATOM 706 C C . THR A 1 89 ? -24.38583 -1.42628 -14.77412 1.000 6.48717 87 THR A C 1
ATOM 707 O O . THR A 1 89 ? -24.40968 -1.83543 -13.61491 1.000 6.85893 87 THR A O 1
ATOM 711 N N . SER A 1 90 ? -25.09796 -0.38175 -15.19624 1.000 6.63794 88 SER A N 1
ATOM 712 C CA . SER A 1 90 ? -26.03223 0.27331 -14.30388 1.000 6.42611 88 SER A CA 1
ATOM 713 C C . SER A 1 90 ? -27.09066 0.99931 -15.11220 1.000 6.40233 88 SER A C 1
ATOM 714 O O . SER A 1 90 ? -26.92085 1.29812 -16.29668 1.000 6.74376 88 SER A O 1
ATOM 717 N N A SER A 1 91 ? -28.17833 1.31413 -14.42032 0.864 6.28370 89 SER A N 1
ATOM 718 N N B SER A 1 91 ? -28.19018 1.30933 -14.42718 0.136 6.67631 89 SER A N 1
ATOM 719 C CA A SER A 1 91 ? -29.19053 2.24454 -14.89767 0.864 6.32703 89 SER A CA 1
ATOM 720 C CA B SER A 1 91 ? -29.19877 2.25122 -14.90085 0.136 6.94866 89 SER A CA 1
ATOM 721 C C A SER A 1 91 ? -29.43774 3.19332 -13.73663 0.864 6.03575 89 SER A C 1
ATOM 722 C C B SER A 1 91 ? -29.48898 3.20336 -13.75377 0.136 6.64549 89 SER A C 1
ATOM 723 O O A SER A 1 91 ? -29.78256 2.72854 -12.64526 0.864 6.49153 89 SER A O 1
ATOM 724 O O B SER A 1 91 ? -29.98128 2.77456 -12.70510 0.136 6.93906 89 SER A O 1
ATOM 729 N N . ILE A 1 92 ? -29.18192 4.48385 -13.94596 1.000 6.14244 90 ILE A N 1
ATOM 730 C CA . ILE A 1 92 ? -29.10866 5.43875 -12.84729 1.000 6.21597 90 ILE A CA 1
ATOM 731 C C . ILE A 1 92 ? -30.05453 6.60278 -13.11259 1.000 6.15011 90 ILE A C 1
ATOM 732 O O . ILE A 1 92 ? -30.02448 7.20119 -14.19851 1.000 6.61281 90 ILE A O 1
ATOM 737 N N . VAL A 1 93 ? -30.84889 6.94364 -12.10259 1.000 6.30551 91 VAL A N 1
ATOM 738 C CA . VAL A 1 93 ? -31.60248 8.18898 -12.06098 1.000 6.44164 91 VAL A CA 1
ATOM 739 C C . VAL A 1 93 ? -30.83299 9.12181 -11.13729 1.000 6.32760 91 VAL A C 1
ATOM 740 O O . VAL A 1 93 ? -30.75873 8.90015 -9.92228 1.000 6.86268 91 VAL A O 1
ATOM 744 N N . VAL A 1 94 ? -30.21796 10.14175 -11.73296 1.000 6.48725 92 VAL A N 1
ATOM 745 C CA . VAL A 1 94 ? -29.52703 11.18109 -10.97820 1.000 6.67804 92 VAL A CA 1
ATOM 746 C C . VAL A 1 94 ? -30.52495 12.31359 -10.77174 1.000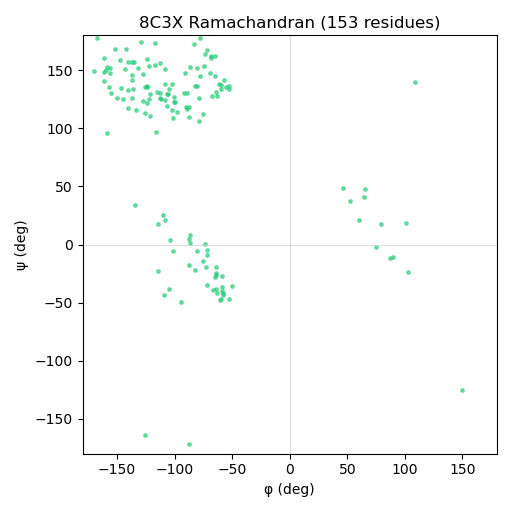 6.66824 92 VAL A C 1
ATOM 747 O O . VAL A 1 94 ? -30.87294 13.00795 -11.74763 1.000 7.39491 92 VAL A O 1
ATOM 751 N N A PRO A 1 95 ? -31.08861 12.49206 -9.59054 0.624 7.18997 93 PRO A N 1
ATOM 752 N N B PRO A 1 95 ? -31.01494 12.51619 -9.54140 0.376 6.28059 93 PRO A N 1
ATOM 753 C CA A PRO A 1 95 ? -32.02869 13.59922 -9.42349 0.624 7.86071 93 PRO A CA 1
ATOM 754 C CA B PRO A 1 95 ? -31.89935 13.64485 -9.23626 0.376 6.76395 93 PRO A CA 1
ATOM 755 C C A PRO A 1 95 ? -31.25771 14.90908 -9.39983 0.624 7.82050 93 PRO A C 1
ATOM 756 C C B PRO A 1 95 ? -31.17381 14.97041 -9.39522 0.376 6.72077 93 PRO A C 1
ATOM 757 O O A PRO A 1 95 ? -30.02953 14.94812 -9.31190 0.624 7.69433 93 PRO A O 1
ATOM 758 O O B PRO A 1 95 ? -29.94717 15.05220 -9.47352 0.376 6.40360 93 PRO A O 1
ATOM 765 N N A GLU A 1 96 ? -32.00805 16.00361 -9.47049 0.624 7.99009 94 GLU A N 1
ATOM 766 N N B GLU A 1 96 ? -31.97107 16.03648 -9.38932 0.376 7.53936 94 GLU A N 1
ATOM 767 C CA A GLU A 1 96 ? -31.41256 17.31592 -9.26335 0.624 8.18609 94 GLU A CA 1
ATOM 768 C CA B GLU A 1 96 ? -31.42537 17.37880 -9.23525 0.376 8.59249 94 GLU A CA 1
ATOM 769 C C A GLU A 1 96 ? -30.78054 17.35181 -7.87300 0.624 7.97053 94 GLU A C 1
ATOM 770 C C B GLU A 1 96 ? -30.81311 17.50032 -7.84933 0.376 7.90387 94 GLU A C 1
ATOM 771 O O A GLU A 1 96 ? -31.41463 16.98036 -6.88356 0.624 9.09283 94 GLU A O 1
ATOM 772 O O B GLU A 1 96 ? -31.51354 17.39690 -6.83979 0.376 7.66547 94 GLU A O 1
ATOM 783 N N . GLN A 1 97 ? -29.52040 17.75352 -7.79091 1.000 8.14799 95 GLN A N 1
ATOM 784 C CA . GLN A 1 97 ? -28.82972 17.74614 -6.50890 1.000 8.07862 95 GLN A CA 1
ATOM 785 C C . GLN A 1 97 ? -29.08905 19.04190 -5.75773 1.000 8.17248 95 GLN A C 1
ATOM 786 O O . GLN A 1 97 ? -29.15116 20.11565 -6.35676 1.000 8.91490 95 GLN A O 1
ATOM 792 N N . VAL A 1 98 ? -29.22000 18.92964 -4.43598 1.000 8.19166 96 VAL A N 1
ATOM 793 C CA . VAL A 1 98 ? -29.49978 20.09194 -3.61140 1.000 8.22004 96 VAL A CA 1
ATOM 794 C C . VAL A 1 98 ? -28.30114 21.04233 -3.57293 1.000 7.99171 96 VAL A C 1
ATOM 795 O O . VAL A 1 98 ? -27.14894 20.67663 -3.84245 1.000 7.72275 96 VAL A O 1
ATOM 799 N N . ASP A 1 99 ? -28.59626 22.28055 -3.20613 1.000 8.93481 97 ASP A N 1
ATOM 800 C CA . ASP A 1 99 ? -27.57267 23.30055 -3.09064 1.000 9.58034 97 ASP A CA 1
ATOM 801 C C . ASP A 1 99 ? -26.47839 22.83860 -2.13955 1.000 8.94982 97 ASP A C 1
ATOM 802 O O . ASP A 1 99 ? -26.74603 22.32395 -1.05016 1.000 10.41857 97 ASP A O 1
ATOM 807 N N . GLY A 1 100 ? -25.23945 23.05605 -2.55227 1.000 8.44309 98 GLY A N 1
ATOM 808 C CA . GLY A 1 100 ? -24.08040 22.65508 -1.78717 1.000 8.10395 98 GLY A CA 1
ATOM 809 C C . GLY A 1 100 ? -23.40078 21.40211 -2.31569 1.000 7.41170 98 GLY A C 1
ATOM 810 O O . GLY A 1 100 ? -22.20807 21.19136 -2.04444 1.000 7.82693 98 GLY A O 1
ATOM 811 N N . VAL A 1 101 ? -24.13985 20.56778 -3.04333 1.000 6.90990 99 VAL A N 1
ATOM 812 C CA . VAL A 1 101 ? -23.57862 19.38494 -3.68648 1.000 6.86548 99 VAL A CA 1
ATOM 813 C C . VAL A 1 101 ? -23.07448 19.80617 -5.06280 1.000 6.71343 99 VAL A C 1
ATOM 814 O O . VAL A 1 101 ? -23.81855 20.40257 -5.85156 1.000 7.84652 99 VAL A O 1
ATOM 818 N N A GLU A 1 102 ? -21.80908 19.50894 -5.34542 0.520 6.78547 100 GLU A N 1
ATOM 819 N N B GLU A 1 102 ? -21.80739 19.50038 -5.34372 0.480 7.15189 100 GLU A N 1
ATOM 820 C CA A GLU A 1 102 ? -21.15624 19.96132 -6.56506 0.520 6.73039 100 GLU A CA 1
ATOM 821 C CA B GLU A 1 102 ? -21.10767 19.96854 -6.53283 0.480 7.43034 100 GLU A CA 1
ATOM 822 C C A GLU A 1 102 ? -20.68649 18.83893 -7.48424 0.520 6.08156 100 GLU A C 1
ATOM 823 C C B GLU A 1 102 ? -20.64473 18.85725 -7.46714 0.480 6.75077 100 GLU A C 1
ATOM 824 O O A GLU A 1 102 ? -20.57628 19.06236 -8.69512 0.520 6.73113 100 GLU A O 1
ATOM 825 O O B GLU A 1 102 ? -20.51171 19.09993 -8.67322 0.480 7.27438 100 GLU A O 1
ATOM 836 N N . GLU A 1 103 ? -20.37051 17.66682 -6.93554 1.000 6.23809 101 GLU A N 1
ATOM 837 C CA . GLU A 1 103 ? -19.89499 16.55101 -7.73399 1.000 6.18169 101 GLU A CA 1
ATOM 838 C C . GLU A 1 103 ? -20.17997 15.28247 -6.95023 1.000 5.75167 101 GLU A C 1
ATOM 839 O O . GLU A 1 103 ? -19.90403 15.22184 -5.75057 1.000 6.11725 101 GLU A O 1
ATOM 845 N N . VAL A 1 104 ? -20.73665 14.27442 -7.62862 1.000 5.78800 102 VAL A N 1
ATOM 846 C CA . VAL A 1 104 ? -21.02499 13.00196 -6.99059 1.000 5.47854 102 VAL A CA 1
ATOM 847 C C . VAL A 1 104 ? -20.52436 11.88867 -7.89707 1.000 5.60853 102 VAL A C 1
ATOM 848 O O . VAL A 1 104 ? -21.02525 11.71801 -9.01637 1.000 5.90833 102 VAL A O 1
ATOM 852 N N . THR A 1 105 ? -19.53773 11.13370 -7.41480 1.000 5.47418 103 THR A N 1
ATOM 853 C CA . THR A 1 105 ? -19.03790 9.97467 -8.13249 1.000 5.50260 103 THR A CA 1
ATOM 854 C C . THR A 1 105 ? -20.01012 8.81658 -7.92422 1.000 5.59816 103 THR A C 1
ATOM 855 O O . THR A 1 105 ? -20.33956 8.46959 -6.78730 1.000 6.17759 103 THR A O 1
ATOM 859 N N . ILE A 1 106 ? -20.45682 8.23685 -9.03915 1.000 5.49547 104 ILE A N 1
ATOM 860 C CA . ILE A 1 106 ? -21.52053 7.23730 -9.04522 1.000 5.53811 104 ILE A CA 1
ATOM 861 C C . ILE A 1 106 ? -21.05604 5.84865 -9.48844 1.000 5.38667 104 ILE A C 1
ATOM 862 O O . ILE A 1 106 ? -21.72895 4.85736 -9.14737 1.000 5.74725 104 ILE A O 1
ATOM 867 N N . MET A 1 107 ? -19.95739 5.74935 -10.23849 1.000 5.48513 105 MET A N 1
ATOM 868 C CA . MET A 1 107 ? -19.32035 4.46130 -10.49365 1.000 5.72526 105 MET A CA 1
ATOM 869 C C . MET A 1 107 ? -17.81264 4.67874 -10.51481 1.000 5.56718 105 MET A C 1
ATOM 870 O O . MET A 1 107 ? -17.34944 5.75800 -10.89611 1.000 5.95667 105 MET A O 1
ATOM 875 N N . GLN A 1 108 ? -17.06353 3.63989 -10.13196 1.000 5.77111 106 GLN A N 1
ATOM 876 C CA . GLN A 1 108 ? -15.61195 3.69132 -10.21717 1.000 5.67462 106 GLN A CA 1
ATOM 877 C C . GLN A 1 108 ? -15.04363 2.35738 -10.68524 1.000 5.73136 106 GLN A C 1
ATOM 878 O O . GLN A 1 108 ? -15.63087 1.28811 -10.49054 1.000 6.08759 106 GLN A O 1
ATOM 884 N N . ILE A 1 109 ? -13.82942 2.45383 -11.23319 1.000 5.84619 107 ILE A N 1
ATOM 885 C CA . ILE A 1 109 ? -12.83324 1.38033 -11.14753 1.000 6.11014 107 ILE A CA 1
ATOM 886 C C . ILE A 1 109 ? -11.77978 1.90496 -10.18363 1.000 6.11157 107 ILE A C 1
ATOM 887 O O . ILE A 1 109 ? -11.26181 3.00869 -10.39534 1.000 6.28981 107 ILE A O 1
ATOM 892 N N . HIS A 1 110 ? -11.49232 1.15280 -9.12520 1.000 6.76976 108 HIS A N 1
ATOM 893 C CA . HIS A 1 110 ? -10.55822 1.59590 -8.10385 1.000 6.86117 108 HIS A CA 1
ATOM 894 C C . HIS A 1 110 ? -9.63471 0.43943 -7.76477 1.000 7.04859 108 HIS A C 1
ATOM 895 O O . HIS A 1 110 ? -9.99393 -0.71809 -7.94026 1.000 7.76669 108 HIS A O 1
ATOM 902 N N . SER A 1 111 ? -8.46345 0.76674 -7.22818 1.000 7.59202 109 SER A N 1
ATOM 903 C CA . SER A 1 111 ? -7.50634 -0.25260 -6.81937 1.000 8.22726 109 SER A CA 1
ATOM 904 C C . SER A 1 111 ? -7.14197 -0.00635 -5.36119 1.000 8.59597 109 SER A C 1
ATOM 905 O O . SER A 1 111 ? -7.79611 0.74052 -4.62920 1.000 9.25047 109 SER A O 1
ATOM 908 N N . GLY A 1 112 ? -6.06151 -0.61648 -4.90730 1.000 9.65963 110 GLY A N 1
ATOM 909 C CA . GLY A 1 112 ? -5.64553 -0.37561 -3.53917 1.000 10.58933 110 GLY A CA 1
ATOM 910 C C . GLY A 1 112 ? -5.44126 1.09156 -3.18314 1.000 10.06179 110 GLY A C 1
ATOM 911 O O . GLY A 1 112 ? -5.71502 1.49861 -2.05121 1.000 11.54840 110 GLY A O 1
ATOM 912 N N A GLU A 1 113 ? -4.93033 1.89737 -4.12601 0.687 10.00829 111 GLU A N 1
ATOM 913 N N B GLU A 1 113 ? -4.95282 1.89909 -4.12840 0.313 10.04775 111 GLU A N 1
ATOM 914 C CA A GLU A 1 113 ? -4.48432 3.25495 -3.81325 0.687 9.51417 111 GLU A CA 1
ATOM 915 C CA B GLU A 1 113 ? -4.52571 3.25888 -3.80816 0.313 9.87191 111 GLU A CA 1
ATOM 916 C C A GLU A 1 113 ? -4.93510 4.35036 -4.78866 0.687 10.05086 111 GLU A C 1
ATOM 917 C C B GLU A 1 113 ? -5.14569 4.37248 -4.64723 0.313 9.35993 111 GLU A C 1
ATOM 918 O O A GLU A 1 113 ? -4.47206 5.49513 -4.64041 0.687 11.18688 111 GLU A O 1
ATOM 919 O O B GLU A 1 113 ? -5.00427 5.54114 -4.26510 0.313 9.09097 111 GLU A O 1
ATOM 930 N N . ALA A 1 114 ? -5.80833 4.07139 -5.75771 1.000 8.92584 112 ALA A N 1
ATOM 931 C CA . ALA A 1 114 ? -6.20068 5.12027 -6.68995 1.000 9.01782 112 ALA A CA 1
ATOM 932 C C . ALA A 1 114 ? -7.43595 4.72454 -7.46923 1.000 7.61867 112 ALA A C 1
ATOM 933 O O . ALA A 1 114 ? -7.67467 3.53475 -7.69437 1.000 7.77500 112 ALA A O 1
ATOM 935 N N . PRO A 1 115 ? -8.16101 5.71430 -8.01469 1.000 7.85635 113 PRO A N 1
ATOM 936 C CA . PRO A 1 115 ? -9.21624 5.44111 -8.99051 1.000 7.52516 113 PRO A CA 1
ATOM 937 C C . PRO A 1 115 ? -8.67583 5.42815 -10.41579 1.000 7.12474 113 PRO A C 1
ATOM 938 O O . PRO A 1 115 ? -8.22036 6.44376 -10.95007 1.000 7.95085 113 PRO A O 1
ATOM 942 N N . GLN A 1 116 ? -8.77280 4.27055 -11.06539 1.000 6.75827 114 GLN A N 1
ATOM 943 C CA . GLN A 1 116 ? -8.52986 4.21227 -12.50271 1.000 6.70301 114 GLN A CA 1
ATOM 944 C C . GLN A 1 116 ? -9.56468 5.03424 -13.26009 1.000 6.66486 114 GLN A C 1
ATOM 945 O O . GLN A 1 116 ? -9.24739 5.68234 -14.26727 1.000 7.28855 114 GLN A O 1
ATOM 951 N N . LEU A 1 117 ? -10.81478 4.98042 -12.78704 1.000 6.35205 115 LEU A N 1
ATOM 952 C CA . LEU A 1 117 ? -11.92853 5.65318 -13.43656 1.000 6.13872 115 LEU A CA 1
ATOM 953 C C . LEU A 1 117 ? -12.91225 6.11881 -12.37526 1.000 5.89641 115 LEU A C 1
ATOM 954 O O . LEU A 1 117 ? -13.31351 5.32656 -11.51904 1.000 6.21069 115 LEU A O 1
ATOM 959 N N . ARG A 1 118 ? -13.36733 7.36543 -12.50612 1.000 5.95512 116 ARG A N 1
ATOM 960 C CA . ARG A 1 118 ? -14.57399 7.83268 -11.82686 1.000 5.97812 116 ARG A CA 1
ATOM 961 C C . ARG A 1 118 ? -15.56595 8.31802 -12.87949 1.000 6.13334 116 ARG A C 1
ATOM 962 O O . ARG A 1 118 ? -15.21330 9.13567 -13.73423 1.000 6.93009 116 ARG A O 1
ATOM 970 N N . ILE A 1 119 ? -16.80124 7.83215 -12.79860 1.000 5.66782 117 ILE A N 1
ATOM 971 C CA . ILE A 1 119 ? -17.92633 8.43597 -13.50407 1.000 5.65198 117 ILE A CA 1
ATOM 972 C C . ILE A 1 119 ? -18.64753 9.28382 -12.46653 1.000 5.56019 117 ILE A C 1
ATOM 973 O O . ILE A 1 119 ? -19.02891 8.75752 -11.41386 1.000 5.94662 117 ILE A O 1
ATOM 978 N N . SER A 1 120 ? -18.79195 10.58515 -12.72951 1.000 5.97450 118 SER A N 1
ATOM 979 C CA . SER A 1 120 ? -19.37900 11.47347 -11.74144 1.000 5.90764 118 SER A CA 1
ATOM 980 C C . SER A 1 120 ? -20.35912 12.44087 -12.38281 1.000 6.01984 118 SER A C 1
ATOM 981 O O . SER A 1 120 ? -20.17546 12.88872 -13.51641 1.000 7.20308 118 SER A O 1
ATOM 984 N N . TRP A 1 121 ? -21.41249 12.76398 -11.63113 1.000 5.96387 119 TRP A N 1
ATOM 985 C CA . TRP A 1 121 ? -22.21194 13.93857 -11.92912 1.000 6.04035 119 TRP A CA 1
ATOM 986 C C . TRP A 1 121 ? -21.45958 15.16917 -11.45030 1.000 6.14263 119 TRP A C 1
ATOM 987 O O . TRP A 1 121 ? -20.85012 15.14734 -10.37420 1.000 6.60572 119 TRP A O 1
ATOM 998 N N A ILE A 1 122 ? -21.49786 16.24168 -12.22383 0.579 6.36296 120 ILE A N 1
ATOM 999 N N B ILE A 1 122 ? -21.53663 16.23973 -12.26285 0.421 6.47094 120 ILE A N 1
ATOM 1000 C CA A ILE A 1 122 ? -20.84428 17.45626 -11.77900 0.579 6.96931 120 ILE A CA 1
ATOM 1001 C CA B ILE A 1 122 ? -20.84774 17.51321 -12.07321 0.421 7.02774 120 ILE A CA 1
ATOM 1002 C C A ILE A 1 122 ? -21.67581 18.66238 -12.20998 0.579 7.16401 120 ILE A C 1
ATOM 1003 C C B ILE A 1 122 ? -21.85859 18.64120 -12.21627 0.421 6.61522 120 ILE A C 1
ATOM 1004 O O A ILE A 1 122 ? -22.18311 18.73555 -13.33425 0.579 6.92279 120 ILE A O 1
ATOM 1005 O O B ILE A 1 122 ? -22.59667 18.69792 -13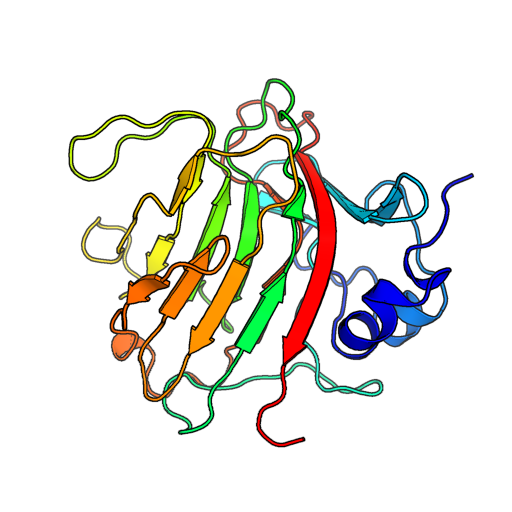.20885 0.421 6.55881 120 ILE A O 1
ATOM 1014 N N . ARG A 1 123 ? -21.82434 19.59672 -11.28087 1.000 6.94954 121 ARG A N 1
ATOM 1015 C CA . ARG A 1 123 ? -22.67147 20.76550 -11.45432 1.000 7.41483 121 ARG A CA 1
ATOM 1016 C C . ARG A 1 123 ? -22.15938 21.68970 -12.56105 1.000 7.78084 121 ARG A C 1
ATOM 1017 O O . ARG A 1 123 ? -22.93832 22.14663 -13.40697 1.000 8.06379 121 ARG A O 1
ATOM 1025 N N A SER A 1 124 ? -20.85692 21.97818 -12.58650 0.485 8.64292 122 SER A N 1
ATOM 1026 N N B SER A 1 124 ? -20.87165 22.00794 -12.55236 0.210 8.36237 122 SER A N 1
ATOM 1027 N N C SER A 1 124 ? -20.86471 21.98748 -12.52126 0.305 8.44347 122 SER A N 1
ATOM 1028 C CA A SER A 1 124 ? -20.31189 22.92661 -13.55780 0.485 9.77036 122 SER A CA 1
ATOM 1029 C CA B SER A 1 124 ? -20.31221 22.84941 -13.59826 0.210 9.16493 122 SER A CA 1
ATOM 1030 C CA C SER A 1 124 ? -20.23028 22.92911 -13.43762 0.305 9.23137 122 SER A CA 1
ATOM 1031 C C A SER A 1 124 ? -18.80304 22.74408 -13.65865 0.485 9.65861 122 SER A C 1
ATOM 1032 C C B SER A 1 124 ? -18.81564 22.60554 -13.65764 0.210 9.10582 122 SER A C 1
ATOM 1033 C C C SER A 1 124 ? -18.76989 22.50288 -13.63375 0.305 9.26055 122 SER A C 1
ATOM 1034 O O A SER A 1 124 ? -18.10834 22.84433 -12.64299 0.485 9.89823 122 SER A O 1
ATOM 1035 O O B SER A 1 124 ? -18.15480 22.50668 -12.62057 0.210 9.09828 122 SER A O 1
ATOM 1036 O O C SER A 1 124 ? -18.08469 22.16089 -12.66900 0.305 9.49908 122 SER A O 1
ATOM 1043 N N . LYS A 1 125 ? -18.29333 22.52114 -14.87536 1.000 9.15755 123 LYS A N 1
ATOM 1044 C CA A LYS A 1 125 ? -16.86033 22.37876 -15.08224 0.521 9.59521 123 LYS A CA 1
ATOM 1045 C CA B LYS A 1 125 ? -16.86692 22.28872 -15.09698 0.479 9.87802 123 LYS A CA 1
ATOM 1046 C C . LYS A 1 125 ? -16.54738 22.61578 -16.54630 1.000 9.53583 123 LYS A C 1
ATOM 1047 O O . LYS A 1 125 ? -17.34826 22.30024 -17.43000 1.000 9.98108 123 LYS A O 1
ATOM 1058 N N A SER A 1 126 ? -15.38186 23.20824 -16.79604 0.637 9.41404 124 SER A N 1
ATOM 1059 N N B SER A 1 126 ? -15.34830 23.15110 -16.78933 0.363 9.95768 124 SER A N 1
ATOM 1060 C CA A SER A 1 126 ? -14.87616 23.30692 -18.15013 0.637 9.93404 124 SER A CA 1
ATOM 1061 C CA B SER A 1 126 ? -14.83815 23.37848 -18.13736 0.363 10.63374 124 SER A CA 1
ATOM 1062 C C A SER A 1 126 ? -13.88295 22.18923 -18.41637 0.637 9.78253 124 SER A C 1
ATOM 1063 C C B SER A 1 126 ? -13.79152 22.31789 -18.47681 0.363 10.26746 124 SER A C 1
ATOM 1064 O O A SER A 1 126 ? -13.07051 21.83318 -17.55677 0.637 10.34161 124 SER A O 1
ATOM 1065 O O B SER A 1 126 ? -12.82910 22.13753 -17.72603 0.363 10.36402 124 SER A O 1
ATOM 1070 N N . LEU A 1 127 ? -13.97379 21.63058 -19.61299 1.000 9.97235 125 LEU A N 1
ATOM 1071 C CA . LEU A 1 127 ? -13.09540 20.55605 -20.06110 1.000 10.42531 125 LEU A CA 1
ATOM 1072 C C . LEU A 1 127 ? -12.62917 20.87631 -21.47273 1.000 11.49794 125 LEU A C 1
ATOM 1073 O O . LEU A 1 127 ? -13.45162 21.10938 -22.36715 1.000 11.28645 125 LEU A O 1
ATOM 1078 N N . ASP A 1 128 ? -11.31027 20.89107 -21.67206 1.000 13.07179 126 ASP A N 1
ATOM 1079 C CA . ASP A 1 128 ? -10.72321 21.14549 -22.99005 1.000 15.09725 126 ASP A CA 1
ATOM 1080 C C . ASP A 1 128 ? -11.29889 22.40368 -23.64279 1.000 14.75531 126 ASP A C 1
ATOM 1081 O O . ASP A 1 128 ? -11.55968 22.45045 -24.85017 1.000 16.12827 126 ASP A O 1
ATOM 1086 N N A GLY A 1 129 ? -11.50369 23.43887 -22.82143 0.222 13.95825 127 GLY A N 1
ATOM 1087 N N B GLY A 1 129 ? -11.49956 23.43728 -22.83386 0.778 13.73019 127 GLY A N 1
ATOM 1088 C CA A GLY A 1 129 ? -11.93438 24.74162 -23.28331 0.222 13.15222 127 GLY A CA 1
ATOM 1089 C CA B GLY A 1 129 ? -11.93612 24.71272 -23.36068 0.778 13.41298 127 GLY A CA 1
ATOM 1090 C C A GLY A 1 129 ? -13.43158 24.95801 -23.33376 0.222 12.02856 127 GLY A C 1
ATOM 1091 C C B GLY A 1 129 ? -13.41238 24.82461 -23.65452 0.778 12.15824 127 GLY A C 1
ATOM 1092 O O A GLY A 1 129 ? -13.86779 26.09656 -23.54998 0.222 11.98719 127 GLY A O 1
ATOM 1093 O O B GLY A 1 129 ? -13.81640 25.76323 -24.35431 0.778 12.44346 127 GLY A O 1
ATOM 1094 N N . VAL A 1 130 ? -14.22587 23.91004 -23.13250 1.000 10.86877 128 VAL A N 1
ATOM 1095 C CA . VAL A 1 130 ? -15.67484 23.95060 -23.27524 1.000 9.64685 128 VAL A CA 1
ATOM 1096 C C . VAL A 1 130 ? -16.30010 23.91286 -21.88480 1.000 8.69514 128 VAL A C 1
ATOM 1097 O O . VAL A 1 130 ? -15.98397 23.03239 -21.07892 1.000 9.19189 128 VAL A O 1
ATOM 1101 N N . ALA A 1 131 ? -17.20345 24.84786 -21.61271 1.000 8.60567 129 ALA A N 1
ATOM 1102 C CA . ALA A 1 131 ? -17.93694 24.85503 -20.35711 1.000 8.37938 129 ALA A CA 1
ATOM 1103 C C . ALA A 1 131 ? -19.12238 23.90033 -20.44228 1.000 8.28563 129 ALA A C 1
ATOM 1104 O O . ALA A 1 131 ? -19.86358 23.89942 -21.42996 1.000 9.10239 129 ALA A O 1
ATOM 1106 N N . TYR A 1 132 ? -19.32436 23.11576 -19.38597 1.000 8.24395 130 TYR A N 1
ATOM 1107 C CA . TYR A 1 132 ? -20.46651 22.21695 -19.28651 1.000 8.29938 130 TYR A CA 1
ATOM 1108 C C . TYR A 1 132 ? -21.14884 22.39622 -17.94223 1.000 8.30094 130 TYR A C 1
ATOM 1109 O O . TYR A 1 132 ? -20.49389 22.59991 -16.91831 1.000 9.60106 130 TYR A O 1
ATOM 1118 N N A GLU A 1 133 ? -22.46826 22.29835 -17.94152 0.649 8.19937 131 GLU A N 1
ATOM 1119 N N B GLU A 1 133 ? -22.47167 22.24999 -17.94727 0.351 8.75436 131 GLU A N 1
ATOM 1120 C CA A GLU A 1 133 ? -23.23932 22.28986 -16.71469 0.649 8.60513 131 GLU A CA 1
ATOM 1121 C CA B GLU A 1 133 ? -23.29815 22.32228 -16.75215 0.351 9.37762 131 GLU A CA 1
ATOM 1122 C C A GLU A 1 133 ? -24.05401 21.00788 -16.61766 0.649 7.44705 131 GLU A C 1
ATOM 1123 C C B GLU A 1 133 ? -24.12744 21.05139 -16.61629 0.351 8.28424 131 GLU A C 1
ATOM 1124 O O A GLU A 1 133 ? -24.49769 20.45592 -17.62821 0.649 8.10779 131 GLU A O 1
ATOM 1125 O O B GLU A 1 133 ? -24.65589 20.53944 -17.60738 0.351 8.42161 131 GLU A O 1
ATOM 1136 N N . ASP A 1 134 ? -24.26436 20.56638 -15.38259 1.000 7.55056 132 ASP A N 1
ATOM 1137 C CA . ASP A 1 134 ? -25.24210 19.53287 -15.04196 1.000 7.36288 132 ASP A CA 1
ATOM 1138 C C . ASP A 1 134 ? -25.06841 18.29621 -15.92027 1.000 7.04221 132 ASP A C 1
ATOM 1139 O O . ASP A 1 134 ? -25.94672 17.93745 -16.70988 1.000 7.44848 132 ASP A O 1
ATOM 1144 N N . PHE A 1 135 ? -23.90756 17.65166 -15.77791 1.000 6.94951 133 PHE A N 1
ATOM 1145 C CA . PHE A 1 135 ? -23.51719 16.61823 -16.71543 1.000 6.72747 133 PHE A CA 1
ATOM 1146 C C . PHE A 1 135 ? -22.81200 15.47632 -16.00109 1.000 6.26900 133 PHE A C 1
ATOM 1147 O O . PHE A 1 135 ? -22.45348 15.56701 -14.82495 1.000 6.95945 133 PHE A O 1
ATOM 1155 N N . ILE A 1 136 ? -22.63598 14.39146 -16.74804 1.000 6.52061 134 ILE A N 1
ATOM 1156 C CA . ILE A 1 136 ? -21.93465 13.20625 -16.29345 1.000 6.44321 134 ILE A CA 1
ATOM 1157 C C . ILE A 1 136 ? -20.58081 13.18565 -16.99763 1.000 6.59223 134 ILE A C 1
ATOM 1158 O O . ILE A 1 136 ? -20.50389 13.31417 -18.22672 1.000 7.09488 134 ILE A O 1
ATOM 1163 N N . MET A 1 137 ? -19.52439 13.00813 -16.20676 1.000 6.84869 135 MET A N 1
ATOM 1164 C CA . MET A 1 137 ? -18.13590 13.10112 -16.62804 1.000 7.19439 135 MET A CA 1
ATOM 1165 C C . MET A 1 137 ? -17.41875 11.78119 -16.35902 1.000 6.58711 135 MET A C 1
ATOM 1166 O O . MET A 1 137 ? -17.74001 11.06818 -15.40271 1.000 6.95446 135 MET A O 1
ATOM 1171 N N A SER A 1 138 ? -16.45928 11.42198 -17.21507 0.413 6.79700 136 SER A N 1
ATOM 1172 N N B SER A 1 138 ? -16.43462 11.50490 -17.20935 0.587 6.68108 136 SER A N 1
ATOM 1173 C CA A SER A 1 138 ? -15.50619 10.36472 -16.88322 0.413 7.00829 136 SER A CA 1
ATOM 1174 C CA B SER A 1 138 ? -15.46464 10.43838 -17.03176 0.587 6.56872 136 SER A CA 1
ATOM 1175 C C A SER A 1 138 ? -14.13299 10.96748 -16.63962 0.413 6.99573 136 SER A C 1
ATOM 1176 C C B SER A 1 138 ? -14.12999 11.06544 -16.62092 0.587 6.26303 136 SER A C 1
ATOM 1177 O O A SER A 1 138 ? -13.62669 11.74227 -17.45996 0.413 7.11140 136 SER A O 1
ATOM 1178 O O B SER A 1 138 ? -13.65109 11.98485 -17.29316 0.587 6.58366 136 SER A O 1
ATOM 1183 N N . THR A 1 139 ? -13.52833 10.56312 -15.53429 1.000 6.62207 137 THR A N 1
ATOM 1184 C CA . THR A 1 139 ? -12.17712 10.94270 -15.14424 1.000 6.81347 137 THR A CA 1
ATOM 1185 C C . THR A 1 139 ? -11.33340 9.67472 -15.08725 1.000 6.57000 137 THR A C 1
ATOM 1186 O O . THR A 1 139 ? -11.51839 8.84620 -14.18986 1.000 6.78073 137 THR A O 1
ATOM 1190 N N . VAL A 1 140 ? -10.41801 9.52909 -16.03951 1.000 6.96306 138 VAL A N 1
ATOM 1191 C CA . VAL A 1 140 ? -9.52467 8.37962 -16.12136 1.000 6.93009 138 VAL A CA 1
ATOM 1192 C C . VAL A 1 140 ? -8.14828 8.82393 -15.64981 1.000 7.25100 138 VAL A C 1
ATOM 1193 O O . VAL A 1 140 ? -7.65244 9.86971 -16.08834 1.000 8.24301 138 VAL A O 1
ATOM 1197 N N . ARG A 1 141 ? -7.52096 8.02552 -14.78900 1.000 7.31636 139 ARG A N 1
ATOM 1198 C CA . ARG A 1 141 ? -6.12080 8.25812 -14.44003 1.000 7.45734 139 ARG A CA 1
ATOM 1199 C C . ARG A 1 141 ? -5.20461 7.46125 -15.35101 1.000 8.05705 139 ARG A C 1
ATOM 1200 O O . ARG A 1 141 ? -5.35767 6.24726 -15.51465 1.000 8.83298 139 ARG A O 1
ATOM 1208 N N . ILE A 1 142 ? -4.21332 8.16135 -15.89357 1.000 8.26494 140 ILE A N 1
ATOM 1209 C CA . ILE A 1 142 ? -3.10311 7.58112 -16.63663 1.000 9.18772 140 ILE A CA 1
ATOM 1210 C C . ILE A 1 142 ? -1.77336 7.77438 -15.89673 1.000 9.39516 140 ILE A C 1
ATOM 1211 O O . ILE A 1 142 ? -0.69131 7.53452 -16.46586 1.000 10.39651 140 ILE A O 1
ATOM 1216 N N A GLY A 1 143 ? -1.83875 8.19716 -14.63789 0.768 9.22110 141 GLY A N 1
ATOM 1217 N N B GLY A 1 143 ? -1.84494 8.20382 -14.64199 0.232 9.35920 141 GLY A N 1
ATOM 1218 C CA A GLY A 1 143 ? -0.70468 8.33984 -13.74097 0.768 9.26936 141 GLY A CA 1
ATOM 1219 C CA B GLY A 1 143 ? -0.72892 8.21311 -13.71901 0.232 9.36736 141 GLY A CA 1
ATOM 1220 C C A GLY A 1 143 ? -1.24173 8.69440 -12.37194 0.768 9.14824 141 GLY A C 1
ATOM 1221 C C B GLY A 1 143 ? -1.25738 8.39173 -12.31179 0.232 9.42943 141 GLY A C 1
ATOM 1222 O O A GLY A 1 143 ? -2.43629 8.94824 -12.20549 0.768 8.71473 141 GLY A O 1
ATOM 1223 O O B GLY A 1 143 ? -2.45738 8.25808 -12.06493 0.232 9.34188 141 GLY A O 1
ATOM 1224 N N . THR A 1 144 ? -0.34412 8.70165 -11.38423 1.000 9.45351 142 THR A N 1
ATOM 1225 C CA . THR A 1 144 ? -0.71172 9.05251 -10.01541 1.000 9.90127 142 THR A CA 1
ATOM 1226 C C . THR A 1 144 ? -0.32603 10.48628 -9.63711 1.000 10.13994 142 THR A C 1
ATOM 1227 O O . THR A 1 144 ? -0.51150 10.87969 -8.47620 1.000 11.20454 142 THR A O 1
ATOM 1231 N N . GLY A 1 145 ? 0.18978 11.27553 -10.57503 1.000 10.31082 143 GLY A N 1
ATOM 1232 C CA . GLY A 1 145 ? 0.51273 12.65636 -10.30855 1.000 10.92076 143 GLY A CA 1
ATOM 1233 C C . GLY A 1 145 ? -0.72298 13.54210 -10.27967 1.000 12.32950 143 GLY A C 1
ATOM 1234 O O . GLY A 1 145 ? -1.86243 13.10632 -10.48175 1.000 11.02730 143 GLY A O 1
ATOM 1235 N N A ASP A 1 146 ? -0.47880 14.82136 -9.99821 0.412 21.71198 144 ASP A N 1
ATOM 1236 N N B ASP A 1 146 ? -0.46455 14.82850 -10.02034 0.588 9.75380 144 ASP A N 1
ATOM 1237 C CA A ASP A 1 146 ? -1.53998 15.79453 -9.78922 0.412 30.84046 144 ASP A CA 1
ATOM 1238 C CA B ASP A 1 146 ? -1.51892 15.81320 -9.83601 0.588 10.02370 144 ASP A CA 1
ATOM 1239 C C A ASP A 1 146 ? -1.73807 16.72698 -10.97629 0.412 28.11643 144 ASP A C 1
ATOM 1240 C C B ASP A 1 146 ? -1.73434 16.71515 -11.03874 0.588 10.41990 144 ASP A C 1
ATOM 1241 O O A ASP A 1 146 ? -2.76666 17.40931 -11.04130 0.412 28.64857 144 ASP A O 1
ATOM 1242 O O B ASP A 1 146 ? -2.80118 17.33021 -11.14252 0.588 11.15143 144 ASP A O 1
ATOM 1251 N N A SER A 1 147 ? -0.79057 16.76888 -11.91043 0.412 24.56928 145 SER A N 1
ATOM 1252 N N B SER A 1 147 ? -0.75389 16.82476 -11.92919 0.588 10.67306 145 SER A N 1
ATOM 1253 C CA A SER A 1 147 ? -0.91032 17.63603 -13.07124 0.412 20.75443 145 SER A CA 1
ATOM 1254 C CA B SER A 1 147 ? -0.90764 17.68536 -13.08325 0.588 12.21429 145 SER A CA 1
ATOM 1255 C C A SER A 1 147 ? -1.96451 17.09626 -14.03237 0.412 17.55422 145 SER A C 1
ATOM 1256 C C B SER A 1 147 ? -1.91542 17.09665 -14.06284 0.588 12.49700 145 SER A C 1
ATOM 1257 O O A SER A 1 147 ? -2.35755 15.92607 -13.97587 0.412 17.54978 145 SER A O 1
ATOM 1258 O O B SER A 1 147 ? -2.23621 15.89824 -14.03810 0.588 11.42498 145 SER A O 1
ATOM 1263 N N . SER A 1 148 ? -2.39883 17.96571 -14.95250 1.000 14.73309 146 SER A N 1
ATOM 1264 C CA . SER A 1 148 ? -3.43035 17.56722 -15.90343 1.000 14.58603 146 SER A CA 1
ATOM 1265 C C . SER A 1 148 ? -3.00896 16.39241 -16.77821 1.000 13.53021 146 SER A C 1
ATOM 1266 O O . SER A 1 148 ? -3.87333 15.65221 -17.25030 1.000 13.45194 146 SER A O 1
ATOM 1269 N N A ASP A 1 149 ? -1.70743 16.20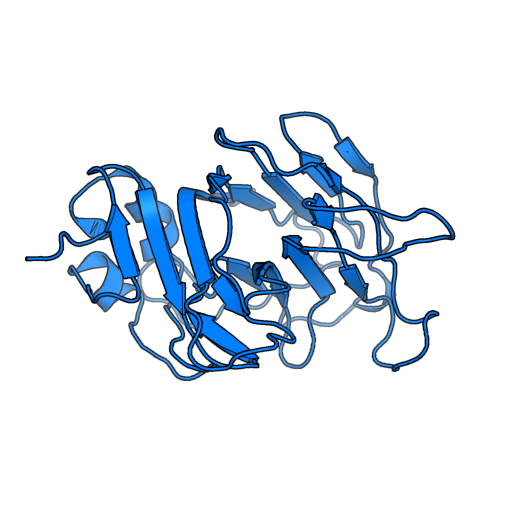472 -17.00781 0.616 13.74802 147 ASP A N 1
ATOM 1270 N N B ASP A 1 149 ? -1.70354 16.19659 -16.99212 0.384 13.70355 147 ASP A N 1
ATOM 1271 C CA A ASP A 1 149 ? -1.26118 15.09258 -17.83869 0.616 14.17450 147 ASP A CA 1
ATOM 1272 C CA B ASP A 1 149 ? -1.19277 15.09218 -17.80128 0.384 13.82956 147 ASP A CA 1
ATOM 1273 C C A ASP A 1 149 ? -1.55843 13.72459 -17.22481 0.616 12.71223 147 ASP A C 1
ATOM 1274 C C B ASP A 1 149 ? -1.38150 13.72392 -17.15132 0.384 12.13451 147 ASP A C 1
ATOM 1275 O O A ASP A 1 149 ? -1.48047 12.71759 -17.93933 0.616 13.19321 147 ASP A O 1
ATOM 1276 O O B ASP A 1 149 ? -1.01183 12.71344 -17.75947 0.384 12.12681 147 ASP A O 1
ATOM 1285 N N . ASN A 1 150 ? -1.92643 13.66140 -15.94208 1.000 11.17181 148 ASN A N 1
ATOM 1286 C CA . ASN A 1 150 ? -2.26269 12.39567 -15.29219 1.000 10.01380 148 ASN A CA 1
ATOM 1287 C C . ASN A 1 150 ? -3.70216 11.95544 -15.50790 1.000 8.90994 148 ASN A C 1
ATOM 1288 O O . ASN A 1 150 ? -4.07605 10.87215 -15.03966 1.000 8.87334 148 ASN A O 1
ATOM 1293 N N . PHE A 1 151 ? -4.49617 12.76766 -16.18449 1.000 9.18269 149 PHE A N 1
ATOM 1294 C CA . PHE A 1 151 ? -5.91871 12.49695 -16.30922 1.000 9.29165 149 PHE A CA 1
ATOM 1295 C C . PHE A 1 151 ? -6.36062 12.62684 -17.75382 1.000 9.26447 149 PHE A C 1
ATOM 1296 O O . PHE A 1 151 ? -5.82700 13.44136 -18.51504 1.000 10.68838 149 PHE A O 1
ATOM 1304 N N . VAL A 1 152 ? -7.40900 11.87363 -18.08470 1.000 8.74453 150 VAL A N 1
ATOM 1305 C CA . VAL A 1 152 ? -8.21772 12.12877 -19.26900 1.000 8.79787 150 VAL A CA 1
ATOM 1306 C C . VAL A 1 152 ? -9.64276 12.33990 -18.76697 1.000 8.29604 150 VAL A C 1
ATOM 1307 O O . VAL A 1 152 ? -10.27211 11.39661 -18.26218 1.000 8.18782 150 VAL A O 1
ATOM 1311 N N . LYS A 1 153 ? -10.12562 13.57780 -18.85813 1.000 8.90556 151 LYS A N 1
ATOM 1312 C CA . LYS A 1 153 ? -11.40999 13.99473 -18.30179 1.000 9.78055 151 LYS A CA 1
ATOM 1313 C C . LYS A 1 153 ? -12.29844 14.41282 -19.45073 1.000 10.34905 151 LYS A C 1
ATOM 1314 O O . LYS A 1 153 ? -11.93010 15.31856 -20.21071 1.000 12.48145 151 LYS A O 1
ATOM 1320 N N A THR A 1 154 ? -13.46484 13.78595 -19.55637 0.688 9.18748 152 THR A N 1
ATOM 1321 N N B THR A 1 154 ? -13.46267 13.74831 -19.58442 0.312 10.86938 152 THR A N 1
ATOM 1322 C CA A THR A 1 154 ? -14.31936 14.06662 -20.68545 0.688 9.28480 152 THR A CA 1
ATOM 1323 C CA B THR A 1 154 ? -14.32194 13.85242 -20.76377 0.312 11.61508 152 THR A CA 1
ATOM 1324 C C A THR A 1 154 ? -15.78605 14.10205 -20.27196 0.688 8.98472 152 THR A C 1
ATOM 1325 C C B THR A 1 154 ? -15.81155 13.90668 -20.40222 0.312 10.02850 152 THR A C 1
ATOM 1326 O O A THR A 1 154 ? -16.20940 13.55503 -19.25120 0.688 9.72469 152 THR A O 1
ATOM 1327 O O B THR A 1 154 ? -16.28511 13.15707 -19.53624 0.312 9.94320 152 THR A O 1
ATOM 1334 N N . HIS A 1 155 ? -16.55751 14.77836 -21.10262 1.000 8.54780 153 HIS A N 1
ATOM 1335 C CA . HIS A 1 155 ? -18.00779 14.80963 -20.97576 1.000 7.81700 153 HIS A CA 1
ATOM 1336 C C . HIS A 1 155 ? -18.57769 13.51981 -21.54527 1.000 7.91055 153 HIS A C 1
ATOM 1337 O O . HIS A 1 155 ? -18.23636 13.13140 -22.66980 1.000 9.30987 153 HIS A O 1
ATOM 1344 N N . LEU A 1 156 ? -19.42698 12.84181 -20.76376 1.000 7.39766 154 LEU A N 1
ATOM 1345 C CA . LEU A 1 156 ? -20.12960 11.65332 -21.24682 1.000 7.68045 154 LEU A CA 1
ATOM 1346 C C . LEU A 1 156 ? -21.51200 11.98379 -21.79058 1.000 7.65449 154 LEU A C 1
ATOM 1347 O O . LEU A 1 156 ? -21.87427 11.53440 -22.88120 1.000 8.98994 154 LEU A O 1
ATOM 1352 N N . ALA A 1 157 ? -22.30438 12.73327 -21.02821 1.000 7.49867 155 ALA A N 1
ATOM 1353 C CA . ALA A 1 157 ? -23.68753 13.03251 -21.38845 1.000 7.57027 155 ALA A CA 1
ATOM 1354 C C . ALA A 1 157 ? -24.19692 14.10067 -20.43725 1.000 7.37555 155 ALA A C 1
ATOM 1355 O O . ALA A 1 157 ? -23.81208 14.12189 -19.26932 1.000 8.07914 155 ALA A O 1
ATOM 1357 N N . ASP A 1 158 ? -25.10517 14.94334 -20.91109 1.000 7.24537 156 ASP A N 1
ATOM 1358 C CA . ASP A 1 158 ? -25.84120 15.80111 -20.00053 1.000 7.25121 156 ASP A CA 1
ATOM 1359 C C . ASP A 1 158 ? -26.71568 14.93610 -19.08632 1.000 7.07065 156 ASP A C 1
ATOM 1360 O O . ASP A 1 158 ? -27.24772 13.90839 -19.51015 1.000 7.71286 156 ASP A O 1
ATOM 1365 N N . ARG A 1 159 ? -26.87917 15.35701 -17.82850 1.000 7.10908 157 ARG A N 1
ATOM 1366 C CA . ARG A 1 159 ? -27.76396 14.62013 -16.93311 1.000 7.16224 157 ARG A CA 1
ATOM 1367 C C . ARG A 1 159 ? -29.17775 14.60163 -17.50501 1.000 7.62457 157 ARG A C 1
ATOM 1368 O O . ARG A 1 159 ? -29.66912 15.62515 -17.98247 1.000 8.53854 157 ARG A O 1
ATOM 1376 N N . THR A 1 160 ? -29.83677 13.44568 -17.43805 1.000 7.94760 158 THR A N 1
ATOM 1377 C CA . THR A 1 160 ? -31.24196 13.33976 -17.79783 1.000 8.32608 158 THR A CA 1
ATOM 1378 C C . THR A 1 160 ? -32.08777 13.12997 -16.55458 1.000 8.63521 158 THR A C 1
ATOM 1379 O O . THR A 1 160 ? -31.64564 12.52477 -15.57443 1.000 9.35485 158 THR A O 1
ATOM 1383 N N . ALA A 1 161 ? -33.33472 13.60129 -16.62592 1.000 9.41393 159 ALA A N 1
ATOM 1384 C CA . ALA A 1 161 ? -34.26738 13.32795 -15.54318 1.000 10.38855 159 ALA A CA 1
ATOM 1385 C C . ALA A 1 161 ? -34.53250 11.83571 -15.41685 1.000 9.50269 159 ALA A C 1
ATOM 1386 O O . ALA A 1 161 ? -34.61376 11.30676 -14.30491 1.000 10.30950 159 ALA A O 1
ATOM 1388 N N . GLY A 1 162 ? -34.69989 11.15659 -16.54120 1.000 9.09719 160 GLY A N 1
ATOM 1389 C CA . GLY A 1 162 ? -34.95642 9.73784 -16.53501 1.000 8.85016 160 GLY A CA 1
ATOM 1390 C C . GLY A 1 162 ? -33.68510 8.91153 -16.41577 1.000 7.85116 160 GLY A C 1
ATOM 1391 O O . GLY A 1 162 ? -32.56199 9.41154 -16.49071 1.000 7.84132 160 GLY A O 1
ATOM 1392 N N . ALA A 1 163 ? -33.89219 7.61347 -16.25189 1.000 7.54988 161 ALA A N 1
ATOM 1393 C CA . ALA A 1 163 ? -32.78228 6.68475 -16.10280 1.000 7.52382 161 ALA A CA 1
ATOM 1394 C C . ALA A 1 163 ? -31.83792 6.77710 -17.28816 1.000 7.18694 161 ALA A C 1
ATOM 1395 O O . ALA A 1 163 ? -32.25209 6.88330 -18.44977 1.000 8.06063 161 ALA A O 1
ATOM 1397 N N . MET A 1 164 ? -30.55266 6.67787 -16.96465 1.000 6.79988 162 MET A N 1
ATOM 1398 C CA . MET A 1 164 ? -29.46464 6.66692 -17.92401 1.000 6.71854 162 MET A CA 1
ATOM 1399 C C . MET A 1 164 ? -28.68650 5.36877 -17.73106 1.000 6.57148 162 MET A C 1
ATOM 1400 O O . MET A 1 164 ? -28.29180 5.03526 -16.60348 1.000 6.78572 162 MET A O 1
ATOM 1405 N N A SER A 1 165 ? -28.49305 4.62210 -18.80902 0.646 6.89167 163 SER A N 1
ATOM 1406 N N B SER A 1 165 ? -28.46088 4.65794 -18.83572 0.195 6.75258 163 SER A N 1
ATOM 1407 N N C SER A 1 165 ? -28.47807 4.64297 -18.82296 0.159 6.79721 163 SER A N 1
ATOM 1408 C CA A SER A 1 165 ? -27.73200 3.38551 -18.69920 0.646 7.18758 163 SER A CA 1
ATOM 1409 C CA B SER A 1 165 ? -27.72372 3.40000 -18.84530 0.195 6.93153 163 SER A CA 1
ATOM 1410 C CA C SER A 1 165 ? -27.72884 3.39798 -18.77972 0.159 7.03820 163 SER A CA 1
ATOM 1411 C C A SER A 1 165 ? -26.24927 3.62162 -18.94853 0.646 7.02034 163 SER A C 1
ATOM 1412 C C B SER A 1 165 ? -26.22567 3.66636 -18.95209 0.195 6.69421 163 SER A C 1
ATOM 1413 C C C SER A 1 165 ? -26.23873 3.68079 -18.91513 0.159 6.73182 163 SER A C 1
ATOM 1414 O O A SER A 1 165 ? -25.85759 4.37224 -19.84999 0.646 7.63715 163 SER A O 1
ATOM 1415 O O B SER A 1 165 ? -25.78962 4.52044 -19.73003 0.195 6.81860 163 SER A O 1
ATOM 1416 O O C SER A 1 165 ? -25.82495 4.56327 -19.67295 0.159 6.75740 163 SER A O 1
ATOM 1423 N N . PHE A 1 166 ? -25.44229 2.93304 -18.15934 1.000 6.72327 164 PHE A N 1
ATOM 1424 C CA . PHE A 1 166 ? -23.99734 2.94906 -18.28102 1.000 6.68901 164 PHE A CA 1
ATOM 1425 C C . PHE A 1 166 ? -23.49394 1.52199 -18.39793 1.000 6.68685 164 PHE A C 1
ATOM 1426 O O . PHE A 1 166 ? -24.00738 0.60207 -17.74897 1.000 7.15105 164 PHE A O 1
ATOM 1434 N N . GLN A 1 167 ? -22.41683 1.36692 -19.15159 1.000 6.62281 165 GLN A N 1
ATOM 1435 C CA . GLN A 1 167 ? -21.65343 0.12886 -19.11792 1.000 6.61316 165 GLN A CA 1
ATOM 1436 C C . GLN A 1 167 ? -20.17983 0.49103 -19.18017 1.000 6.55928 165 GLN A C 1
ATOM 1437 O O . GLN A 1 167 ? -19.76360 1.30591 -20.00765 1.000 7.69662 165 GLN A O 1
ATOM 1443 N N . ILE A 1 168 ? -19.41436 -0.12562 -18.29399 1.000 6.53960 166 ILE A N 1
ATOM 1444 C CA . ILE A 1 168 ? -17.95867 0.00354 -18.23604 1.000 6.62651 166 ILE A CA 1
ATOM 1445 C C . ILE A 1 168 ? -17.38680 -1.35138 -18.62476 1.000 6.71473 166 ILE A C 1
ATOM 1446 O O . ILE A 1 168 ? -17.74203 -2.35637 -18.00545 1.000 7.58274 166 ILE A O 1
ATOM 1451 N N . ASP A 1 169 ? -16.50139 -1.37800 -19.62162 1.000 7.10147 167 ASP A N 1
ATOM 1452 C CA . ASP A 1 169 ? -15.78692 -2.59488 -19.99734 1.000 7.28115 167 ASP A CA 1
ATOM 1453 C C . ASP A 1 169 ? -14.28777 -2.31676 -19.97387 1.000 7.59640 167 ASP A C 1
ATOM 1454 O O . ASP A 1 169 ? -13.82541 -1.30991 -20.51957 1.000 8.38590 167 ASP A O 1
ATOM 1459 N N . VAL A 1 170 ? -13.54103 -3.24879 -19.39209 1.000 7.66137 168 VAL A N 1
ATOM 1460 C CA . VAL A 1 170 ? -12.08370 -3.24313 -19.45335 1.000 8.00327 168 VAL A CA 1
ATOM 1461 C C . VAL A 1 170 ? -11.63357 -4.57729 -20.02312 1.000 8.17058 168 VAL A C 1
ATOM 1462 O O . VAL A 1 170 ? -12.00082 -5.63051 -19.49973 1.000 8.49588 168 VAL A O 1
ATOM 1466 N N A LYS A 1 171 ? -10.83471 -4.53914 -21.08985 0.415 8.73965 169 LYS A N 1
ATOM 1467 N N B LYS A 1 171 ? -10.81348 -4.53580 -21.06978 0.022 8.56289 169 LYS A N 1
ATOM 1468 N N C LYS A 1 171 ? -10.81426 -4.52535 -21.06987 0.563 8.63893 169 LYS A N 1
ATOM 1469 C CA A LYS A 1 171 ? -10.19960 -5.75684 -21.59381 0.415 9.48420 169 LYS A CA 1
ATOM 1470 C CA B LYS A 1 171 ? -10.20141 -5.75378 -21.58652 0.022 9.04490 169 LYS A CA 1
ATOM 1471 C CA C LYS A 1 171 ? -10.18915 -5.72783 -21.60594 0.563 9.49789 169 LYS A CA 1
ATOM 1472 C C A LYS A 1 171 ? -8.89263 -5.37918 -22.26577 0.415 9.69014 169 LYS A C 1
ATOM 1473 C C B LYS A 1 171 ? -8.90363 -5.39685 -22.28975 0.022 9.43849 169 LYS A C 1
ATOM 1474 C C C LYS A 1 171 ? -8.86358 -5.32768 -22.22524 0.563 9.52803 169 LYS A C 1
ATOM 1475 O O A LYS A 1 171 ? -8.85161 -4.41459 -23.03278 0.415 10.04128 169 LYS A O 1
ATOM 1476 O O B LYS A 1 171 ? -8.87886 -4.46901 -23.10393 0.022 9.48449 169 LYS A O 1
ATOM 1477 O O C LYS A 1 171 ? -8.77117 -4.28888 -22.89037 0.563 9.49615 169 LYS A O 1
ATOM 1493 N N . ASP A 1 172 ? -7.83731 -6.13593 -21.97766 1.000 9.79995 170 ASP A N 1
ATOM 1494 C CA . ASP A 1 172 ? -6.54686 -5.95534 -22.62883 1.000 10.94429 170 ASP A CA 1
ATOM 1495 C C . ASP A 1 172 ? -6.06659 -4.50956 -22.52178 1.000 10.44490 170 ASP A C 1
ATOM 1496 O O . ASP A 1 172 ? -5.64061 -3.88262 -23.49329 1.000 11.27152 170 ASP A O 1
ATOM 1501 N N . SER A 1 173 ? -6.15944 -3.96879 -21.31328 1.000 9.88847 171 SER A N 1
ATOM 1502 C CA . SER A 1 173 ? -5.60781 -2.65491 -20.99949 1.000 10.13957 171 SER A CA 1
ATOM 1503 C C . SER A 1 173 ? -6.32374 -1.50915 -21.69992 1.000 10.01596 171 SER A C 1
ATOM 1504 O O . SER A 1 173 ? -5.73231 -0.42709 -21.88174 1.000 11.17398 171 SER A O 1
ATOM 1507 N N A LYS A 1 174 ? -7.56908 -1.73070 -22.11615 0.479 10.02384 172 LYS A N 1
ATOM 1508 N N B LYS A 1 174 ? -7.59527 -1.71382 -22.06026 0.521 9.81446 172 LYS A N 1
ATOM 1509 C CA A LYS A 1 174 ? -8.39403 -0.71135 -22.73768 0.479 10.41022 172 LYS A CA 1
ATOM 1510 C CA B LYS A 1 174 ? -8.39294 -0.69851 -22.72977 0.521 10.08541 172 LYS A CA 1
ATOM 1511 C C A LYS A 1 174 ? -9.69183 -0.57098 -21.94951 0.479 9.29760 172 LYS A C 1
ATOM 1512 C C B LYS A 1 174 ? -9.78539 -0.60521 -22.11860 0.521 9.28980 172 LYS A C 1
ATOM 1513 O O A LYS A 1 174 ? -10.15871 -1.52132 -21.31081 0.479 9.40937 172 LYS A O 1
ATOM 1514 O O B LYS A 1 174 ? -10.42294 -1.62265 -21.81010 0.521 9.49805 172 LYS A O 1
ATOM 1525 N N . LEU A 1 175 ? -10.25511 0.63390 -21.99505 1.000 8.59894 173 LEU A N 1
ATOM 1526 C CA . LEU A 1 175 ? -11.52076 0.96796 -21.35091 1.000 8.06038 173 LEU A CA 1
ATOM 1527 C C . LEU A 1 175 ? -12.53458 1.46623 -22.38118 1.000 7.82494 173 LEU A C 1
ATOM 1528 O O . LEU A 1 175 ? -12.22719 2.35720 -23.18042 1.000 8.65118 173 LEU A O 1
ATOM 1533 N N . THR A 1 176 ? -13.75633 0.93936 -22.30980 1.000 7.90151 174 THR A N 1
ATOM 1534 C CA . THR A 1 176 ? -14.87678 1.44471 -23.08687 1.000 8.12789 174 THR A CA 1
ATOM 1535 C C . THR A 1 176 ? -16.00756 1.80049 -22.13177 1.000 7.50660 174 THR A C 1
ATOM 1536 O O . THR A 1 176 ? -16.30637 1.05346 -21.19753 1.000 8.46549 174 THR A O 1
ATOM 1540 N N . ILE A 1 177 ? -16.61266 2.96213 -22.36145 1.000 7.36053 175 ILE A N 1
ATOM 1541 C CA . ILE A 1 177 ? -17.78819 3.39401 -21.61116 1.000 7.07632 175 ILE A CA 1
ATOM 1542 C C . ILE A 1 177 ? -18.91047 3.64319 -22.61280 1.000 7.18964 175 ILE A C 1
ATOM 1543 O O . ILE A 1 177 ? -18.75062 4.44303 -23.54910 1.000 8.00809 175 ILE A O 1
ATOM 1548 N N . THR A 1 178 ? -20.04016 2.97209 -22.38341 1.000 7.22388 176 THR A N 1
ATOM 1549 C CA . THR A 1 178 ? -21.23089 3.05427 -23.21643 1.000 7.46724 176 THR A CA 1
ATOM 1550 C C . THR A 1 178 ? -22.32329 3.72997 -22.38922 1.000 7.53729 176 THR A C 1
ATOM 1551 O O . THR A 1 178 ? -22.58690 3.31982 -21.25966 1.000 8.79097 176 THR A O 1
ATOM 1555 N N . VAL A 1 179 ? -22.96433 4.74708 -22.96092 1.000 7.56155 177 VAL A N 1
ATOM 1556 C CA . VAL A 1 179 ? -23.99055 5.53180 -22.27504 1.000 7.77046 177 VAL A CA 1
ATOM 1557 C C . VAL A 1 179 ? -25.25461 5.47476 -23.12554 1.000 8.17125 177 VAL A C 1
ATOM 1558 O O . VAL A 1 179 ? -25.22820 5.85499 -24.30240 1.000 9.01554 177 VAL A O 1
ATOM 1562 N N . ASN A 1 180 ? -26.34757 4.98491 -22.54462 1.000 8.44867 178 ASN A N 1
ATOM 1563 C CA . ASN A 1 180 ? -27.60307 4.85382 -23.28217 1.000 9.45942 178 ASN A CA 1
ATOM 1564 C C . ASN A 1 180 ? -27.40625 4.09314 -24.59347 1.000 10.36243 178 ASN A C 1
ATOM 1565 O O . ASN A 1 180 ? -28.02574 4.39685 -25.61474 1.000 11.49137 178 ASN A O 1
ATOM 1570 N N . GLY A 1 181 ? -26.53735 3.07748 -24.55611 1.000 10.56117 179 GLY A N 1
ATOM 1571 C CA . GLY A 1 181 ? -26.31620 2.18984 -25.68474 1.000 11.52604 179 GLY A CA 1
ATOM 1572 C C . GLY A 1 181 ? -25.32132 2.67082 -26.71453 1.000 11.97008 179 GLY A C 1
ATOM 1573 O O . GLY A 1 181 ? -25.03496 1.92798 -27.66402 1.000 14.28887 179 GLY A O 1
ATOM 1574 N N A ASN A 1 182 ? -24.77450 3.87573 -26.54590 0.623 11.04506 180 ASN A N 1
ATOM 1575 N N B ASN A 1 182 ? -24.77977 3.86943 -26.56167 0.377 11.28003 180 ASN A N 1
ATOM 1576 C CA A ASN A 1 182 ? -23.83288 4.50413 -27.47141 0.623 11.49187 180 ASN A CA 1
ATOM 1577 C CA B ASN A 1 182 ? -23.82220 4.41003 -27.51217 0.377 11.49488 180 ASN A CA 1
ATOM 1578 C C A ASN A 1 182 ? -22.43677 4.52425 -26.84706 0.623 10.27605 180 ASN A C 1
ATOM 1579 C C B ASN A 1 182 ? -22.44790 4.51883 -26.86875 0.377 10.57586 180 ASN A C 1
ATOM 1580 O O A ASN A 1 182 ? -22.27166 4.95294 -25.69966 0.623 9.85452 180 ASN A O 1
ATOM 1581 O O B ASN A 1 182 ? -22.31295 5.01593 -25.74526 0.377 10.37873 180 ASN A O 1
ATOM 1590 N N . VAL A 1 183 ? -21.43106 4.05276 -27.58569 1.000 10.41664 181 VAL A N 1
ATOM 1591 C CA . VAL A 1 183 ? -20.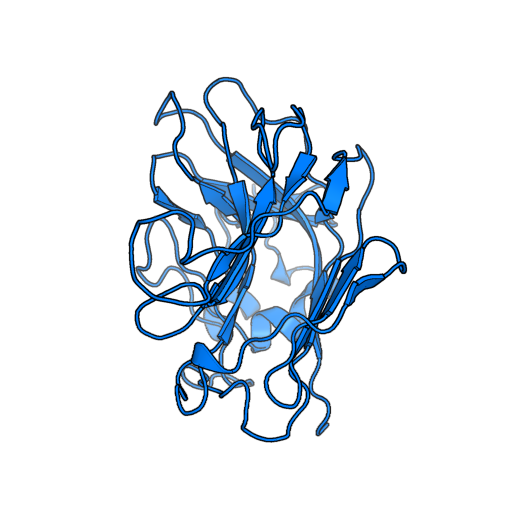05890 4.13425 -27.09275 1.000 9.89073 181 VAL A CA 1
ATOM 1592 C C . VAL A 1 183 ? -19.62626 5.59035 -27.06768 1.000 9.90525 181 VAL A C 1
ATOM 1593 O O . VAL A 1 183 ? -19.69900 6.28409 -28.08606 1.000 12.07754 181 VAL A O 1
ATOM 1597 N N . VAL A 1 184 ? -19.19463 6.05956 -25.89683 1.000 8.96200 182 VAL A N 1
ATOM 1598 C CA . VAL A 1 184 ? -18.72227 7.41987 -25.72668 1.000 9.37378 182 VAL A CA 1
ATOM 1599 C C . VAL A 1 184 ? -17.21445 7.46732 -25.50764 1.000 9.52269 182 VAL A C 1
ATOM 1600 O O . VAL A 1 184 ? -16.52638 8.29614 -26.10898 1.000 11.55759 182 VAL A O 1
ATOM 1604 N N . VAL A 1 185 ? -16.67793 6.57758 -24.67157 1.000 8.94827 183 VAL A N 1
ATOM 1605 C CA . VAL A 1 185 ? -15.23711 6.39564 -24.51551 1.000 8.73362 183 VAL A CA 1
ATOM 1606 C C . VAL A 1 185 ? -14.91039 5.07854 -25.19834 1.000 8.85577 183 VAL A C 1
ATOM 1607 O O . VAL A 1 185 ? -15.44716 4.03089 -24.81924 1.000 8.64435 183 VAL A O 1
ATOM 1611 N N . ASN A 1 186 ? -14.05746 5.13428 -26.21663 1.000 9.97598 184 ASN A N 1
ATOM 1612 C CA . ASN A 1 186 ? -13.79297 4.00271 -27.09598 1.000 10.73430 184 ASN A CA 1
ATOM 1613 C C . ASN A 1 186 ? -12.33512 3.56957 -26.94829 1.000 10.33688 184 ASN A C 1
ATOM 1614 O O . ASN A 1 186 ? -11.44653 4.15454 -27.56778 1.000 11.68685 184 ASN A O 1
ATOM 1619 N N . GLY A 1 187 ? -12.08669 2.55344 -26.12819 1.000 10.32620 185 GLY A N 1
ATOM 1620 C CA . GLY A 1 187 ? -10.73728 2.00445 -26.02531 1.000 10.75479 185 GLY A CA 1
ATOM 1621 C C . GLY A 1 187 ? -9.69029 2.94907 -25.46602 1.000 10.41202 185 GLY A C 1
ATOM 1622 O O . GLY A 1 187 ? -8.55157 2.98820 -25.94848 1.000 11.90434 185 GLY A O 1
ATOM 1623 N N . GLN A 1 188 ? -10.04940 3.70432 -24.43846 1.000 9.37318 186 GLN A N 1
ATOM 1624 C CA . GLN A 1 188 ? -9.08655 4.50300 -23.69966 1.000 8.74819 186 GLN A CA 1
ATOM 1625 C C . GLN A 1 188 ? -7.97823 3.62384 -23.12648 1.000 9.05228 186 GLN A C 1
ATOM 1626 O O . GLN A 1 188 ? -8.23492 2.56928 -22.54029 1.000 9.20197 186 GLN A O 1
ATOM 1632 N N A ASP A 1 189 ? -6.73208 4.06781 -23.28048 0.611 9.68089 187 ASP A N 1
ATOM 1633 N N B ASP A 1 189 ? -6.74623 4.10581 -23.26741 0.389 9.54071 187 ASP A N 1
ATOM 1634 C CA A ASP A 1 189 ? -5.57705 3.28363 -22.85222 0.611 10.05982 187 ASP A CA 1
ATOM 1635 C CA B ASP A 1 189 ? -5.57544 3.41980 -22.74539 0.389 9.90113 187 ASP A CA 1
ATOM 1636 C C A ASP A 1 189 ? -5.46274 3.30197 -21.32500 0.611 9.68612 187 ASP A C 1
ATOM 1637 C C B ASP A 1 189 ? -5.63750 3.33021 -21.22340 0.389 9.36282 187 ASP A C 1
ATOM 1638 O O A ASP A 1 189 ? -5.32767 4.37461 -20.72630 0.611 9.70862 187 ASP A O 1
ATOM 1639 O O B ASP A 1 189 ? -5.81032 4.33640 -20.52663 0.389 9.63105 187 ASP A O 1
ATOM 1648 N N . LEU A 1 190 ? -5.49616 2.11066 -20.71049 1.000 9.48963 188 LEU A N 1
ATOM 1649 C CA . LEU A 1 190 ? -5.27953 1.89319 -19.28177 1.000 9.34946 188 LEU A CA 1
ATOM 1650 C C . LEU A 1 190 ? -3.96014 1.17845 -19.00592 1.000 9.41377 188 LEU A C 1
ATOM 1651 O O . LEU A 1 190 ? -3.75328 0.69822 -17.88758 1.000 9.62861 188 LEU A O 1
ATOM 1656 N N . SER A 1 191 ? -3.06000 1.10293 -19.99135 1.000 9.77294 189 SER A N 1
ATOM 1657 C CA . SER A 1 191 ? -1.83010 0.32914 -19.81272 1.000 10.44849 189 SER A CA 1
ATOM 1658 C C . SER A 1 191 ? -0.91748 0.87613 -18.72715 1.000 9.80639 189 SER A C 1
ATOM 1659 O O . SER A 1 191 ? -0.06463 0.12941 -18.23966 1.000 10.04504 189 SER A O 1
ATOM 1662 N N . PHE A 1 192 ? -1.06646 2.14058 -18.32243 1.000 9.71741 190 PHE A N 1
ATOM 1663 C CA . PHE A 1 192 ? -0.33553 2.60534 -17.14552 1.000 9.70602 190 PHE A CA 1
ATOM 1664 C C . PHE A 1 192 ? -0.52528 1.64672 -15.97558 1.000 9.32906 190 PHE A C 1
ATOM 1665 O O . PHE A 1 192 ? 0.39128 1.42835 -15.17033 1.000 9.80957 190 PHE A O 1
ATOM 1673 N N . TRP A 1 193 ? -1.72309 1.06919 -15.86885 1.000 9.08648 191 TRP A N 1
ATOM 1674 C CA . TRP A 1 193 ? -2.10058 0.20817 -14.75859 1.000 8.96385 191 TRP A CA 1
ATOM 1675 C C . TRP A 1 193 ? -1.74320 -1.25448 -14.96420 1.000 9.25868 191 TRP A C 1
ATOM 1676 O O . TRP A 1 193 ? -2.07648 -2.07900 -14.10990 1.000 9.64818 191 TRP A O 1
ATOM 1687 N N . ASP A 1 194 ? -1.05477 -1.59665 -16.04737 1.000 9.46509 192 ASP A N 1
ATOM 1688 C CA . ASP A 1 194 ? -0.68938 -2.98885 -16.26172 1.000 10.20778 192 ASP A CA 1
ATOM 1689 C C . ASP A 1 194 ? 0.01608 -3.52832 -15.02825 1.000 10.77161 192 ASP A C 1
ATOM 1690 O O . ASP A 1 194 ? 0.91469 -2.88490 -14.47833 1.000 11.31965 192 ASP A O 1
ATOM 1695 N N . GLY A 1 195 ? -0.39380 -4.72227 -14.59424 1.000 11.30096 193 GLY A N 1
ATOM 1696 C CA . GLY A 1 195 ? 0.22648 -5.37069 -13.45630 1.000 11.70959 193 GLY A CA 1
ATOM 1697 C C . GLY A 1 195 ? -0.34158 -5.00394 -12.10057 1.000 11.88014 193 GLY A C 1
ATOM 1698 O O . GLY A 1 195 ? -0.02787 -5.68072 -11.11297 1.000 13.29893 193 GLY A O 1
ATOM 1699 N N . THR A 1 196 ? -1.17169 -3.96405 -12.01675 1.000 10.90894 194 THR A N 1
ATOM 1700 C CA . THR A 1 196 ? -1.87641 -3.63827 -10.78193 1.000 10.84942 194 THR A CA 1
ATOM 1701 C C . THR A 1 196 ? -3.00383 -4.64552 -10.62366 1.000 11.27779 194 THR A C 1
ATOM 1702 O O . THR A 1 196 ? -3.95993 -4.64130 -11.40118 1.000 12.92551 194 THR A O 1
ATOM 1706 N N . ASP A 1 197 ? -2.92318 -5.51136 -9.61972 1.000 10.73021 195 ASP A N 1
ATOM 1707 C CA . ASP A 1 197 ? -3.84484 -6.64286 -9.55990 1.000 11.57375 195 ASP A CA 1
ATOM 1708 C C . ASP A 1 197 ? -4.89594 -6.50813 -8.46468 1.000 10.32510 195 ASP A C 1
ATOM 1709 O O . ASP A 1 197 ? -5.51958 -7.50147 -8.05799 1.000 11.15559 195 ASP A O 1
ATOM 1714 N N . SER A 1 198 ? -5.13625 -5.27570 -8.02691 1.000 9.51782 196 SER A N 1
ATOM 1715 C CA . SER A 1 198 ? -6.05125 -4.97658 -6.94272 1.000 9.45705 196 SER A CA 1
ATOM 1716 C C . SER A 1 198 ? -7.26559 -4.16584 -7.40133 1.000 8.67054 196 SER A C 1
ATOM 1717 O O . SER A 1 198 ? -7.95169 -3.57880 -6.55552 1.000 8.98944 196 SER A O 1
ATOM 1720 N N . CYS A 1 199 ? -7.55558 -4.12990 -8.70516 1.000 8.09552 197 CYS A N 1
ATOM 1721 C CA . CYS A 1 199 ? -8.68651 -3.34818 -9.19526 1.000 7.91641 197 CYS A CA 1
ATOM 1722 C C . CYS A 1 199 ? -10.01977 -4.02367 -8.88462 1.000 7.33621 197 CYS A C 1
ATOM 1723 O O . CYS A 1 199 ? -10.13190 -5.25129 -8.78169 1.000 7.94785 197 CYS A O 1
ATOM 1726 N N . TYR A 1 200 ? -11.05167 -3.18136 -8.78699 1.000 7.00856 198 TYR A N 1
ATOM 1727 C CA . TYR A 1 200 ? -12.40567 -3.61901 -8.49935 1.000 6.98948 198 TYR A CA 1
ATOM 1728 C C . TYR A 1 200 ? -13.36347 -2.50729 -8.91645 1.000 6.59425 198 TYR A C 1
ATOM 1729 O O . TYR A 1 200 ? -12.99875 -1.33822 -9.03480 1.000 6.88288 198 TYR A O 1
ATOM 1738 N N . PHE A 1 201 ? -14.62777 -2.88981 -9.10126 1.000 6.27745 199 PHE A N 1
ATOM 1739 C CA . PHE A 1 201 ? -15.68419 -1.92684 -9.35535 1.000 6.00115 199 PHE A CA 1
ATOM 1740 C C . PHE A 1 201 ? -16.27682 -1.37251 -8.05700 1.000 5.99145 199 PHE A C 1
ATOM 1741 O O . PHE A 1 201 ? -16.31896 -2.03758 -7.01548 1.000 6.47846 199 PHE A O 1
ATOM 1749 N N . LYS A 1 202 ? -16.78860 -0.13932 -8.16196 1.000 6.05060 200 LYS A N 1
ATOM 1750 C CA . LYS A 1 202 ? -17.58121 0.48241 -7.11557 1.000 6.03004 200 LYS A CA 1
ATOM 1751 C C . LYS A 1 202 ? -18.77348 1.19554 -7.74975 1.000 5.87774 200 LYS A C 1
ATOM 1752 O O . LYS A 1 202 ? -18.72104 1.61283 -8.90981 1.000 6.00962 200 LYS A O 1
ATOM 1758 N N . ALA A 1 203 ? -19.82674 1.41040 -6.95665 1.000 5.81492 201 ALA A N 1
ATOM 1759 C CA . ALA A 1 203 ? -20.93266 2.23877 -7.40973 1.000 5.90335 201 ALA A CA 1
ATOM 1760 C C . ALA A 1 203 ? -21.70720 2.72392 -6.19330 1.000 5.88017 201 ALA A C 1
ATOM 1761 O O . ALA A 1 203 ? -21.79447 2.02548 -5.18634 1.000 6.76561 201 ALA A O 1
ATOM 1763 N N . GLY A 1 204 ? -22.31096 3.90377 -6.32743 1.000 5.83159 202 GLY A N 1
ATOM 1764 C CA . GLY A 1 204 ? -23.12547 4.46802 -5.25782 1.000 6.00160 202 GLY A CA 1
ATOM 1765 C C . GLY A 1 204 ? -23.06552 5.97736 -5.31376 1.000 5.81687 202 GLY A C 1
ATOM 1766 O O . GLY A 1 204 ? -23.34057 6.57246 -6.36092 1.000 6.09794 202 GLY A O 1
ATOM 1767 N N . ALA A 1 205 ? -22.67813 6.58428 -4.19008 1.000 6.12497 203 ALA A N 1
ATOM 1768 C CA . ALA A 1 205 ? -22.55486 8.03258 -4.09820 1.000 6.17515 203 ALA A CA 1
ATOM 1769 C C . ALA A 1 205 ? -21.31258 8.37311 -3.28567 1.000 6.17000 203 ALA A C 1
ATOM 1770 O O . ALA A 1 205 ? -21.23979 8.05222 -2.10019 1.000 7.16248 203 ALA A O 1
ATOM 1772 N N . TYR A 1 206 ? -20.35604 9.04308 -3.91908 1.000 6.31032 204 TYR A N 1
ATOM 1773 C CA . TYR A 1 206 ? -19.11113 9.46837 -3.28222 1.000 6.17095 204 TYR A CA 1
ATOM 1774 C C . TYR A 1 206 ? -19.01842 10.97970 -3.53758 1.000 5.98929 204 TYR A C 1
ATOM 1775 O O . TYR A 1 206 ? -18.95474 11.42008 -4.68678 1.000 6.33580 204 TYR A O 1
ATOM 1784 N N . ASN A 1 207 ? -19.12321 11.76465 -2.46567 1.000 6.25092 205 ASN A N 1
ATOM 1785 C CA . ASN A 1 207 ? -19.38991 13.19868 -2.54541 1.000 6.15558 205 ASN A CA 1
ATOM 1786 C C . ASN A 1 207 ? -18.07790 13.98215 -2.62245 1.000 6.20813 205 ASN A C 1
ATOM 1787 O O . ASN A 1 207 ? -17.25697 13.92025 -1.70138 1.000 7.21490 205 ASN A O 1
ATOM 1792 N N . ASN A 1 208 ? -17.88199 14.70571 -3.72144 1.000 6.14861 206 ASN A N 1
ATOM 1793 C CA . ASN A 1 208 ? -16.60202 15.33836 -4.01156 1.000 6.28377 206 ASN A CA 1
ATOM 1794 C C . ASN A 1 208 ? -16.73504 16.85920 -4.01959 1.000 6.14914 206 ASN A C 1
ATOM 1795 O O . ASN A 1 208 ? -17.61799 17.41268 -4.67655 1.000 6.38792 206 ASN A O 1
ATOM 1800 N N . ASN A 1 209 ? -15.83705 17.54555 -3.31393 1.000 6.43602 207 ASN A N 1
ATOM 1801 C CA . ASN A 1 209 ? -15.77184 19.00068 -3.33065 1.000 6.57993 207 ASN A CA 1
ATOM 1802 C C . ASN A 1 209 ? -17.11500 19.72829 -3.17001 1.000 6.37569 207 ASN A C 1
ATOM 1803 O O . ASN A 1 209 ? -17.39698 20.67905 -3.90139 1.000 6.91366 207 ASN A O 1
ATOM 1808 N N . PRO A 1 210 ? -17.93325 19.36125 -2.18009 1.000 6.41369 208 PRO A N 1
ATOM 1809 C CA . PRO A 1 210 ? -19.13303 20.15324 -1.91883 1.000 6.54611 208 PRO A CA 1
ATOM 1810 C C . PRO A 1 210 ? -18.74974 21.52655 -1.37660 1.000 6.45118 208 PRO A C 1
ATOM 1811 O O . PRO A 1 210 ? -17.64941 21.74379 -0.86172 1.000 6.83944 208 PRO A O 1
ATOM 1815 N N . THR A 1 211 ? -19.71304 22.45135 -1.44534 1.000 6.56682 209 THR A N 1
ATOM 1816 C CA . THR A 1 211 ? -19.57798 23.75932 -0.80672 1.000 6.93502 209 THR A CA 1
ATOM 1817 C C . THR A 1 211 ? -20.33283 23.85242 0.51239 1.000 7.12088 209 THR A C 1
ATOM 1818 O O . THR A 1 211 ? -20.23077 24.85797 1.22661 1.000 7.74436 209 THR A O 1
ATOM 1822 N N . SER A 1 212 ? -21.08693 22.81625 0.83747 1.000 7.41735 210 SER A N 1
ATOM 1823 C CA . SER A 1 212 ? -21.67371 22.65777 2.15050 1.000 7.91408 210 SER A CA 1
ATOM 1824 C C . SER A 1 212 ? -21.49087 21.21100 2.55019 1.000 7.49610 210 SER A C 1
ATOM 1825 O O . SER A 1 212 ? -21.89836 20.31661 1.80882 1.000 8.18018 210 SER A O 1
ATOM 1828 N N . GLU A 1 213 ? -20.90615 20.97729 3.71193 1.000 7.52436 211 GLU A N 1
ATOM 1829 C CA . GLU A 1 213 ? -20.75997 19.62101 4.20153 1.000 7.67528 211 GLU A CA 1
ATOM 1830 C C . GLU A 1 213 ? -22.05679 19.04520 4.73649 1.000 7.28200 211 GLU A C 1
ATOM 1831 O O . GLU A 1 213 ? -22.13492 17.83363 4.91560 1.000 8.61068 211 GLU A O 1
ATOM 1837 N N A SER A 1 214 ? -23.07707 19.86583 4.97930 0.526 7.40401 212 SER A N 1
ATOM 1838 N N B SER A 1 214 ? -23.06222 19.88785 4.98402 0.474 7.12140 212 SER A N 1
ATOM 1839 C CA A SER A 1 214 ? -24.35245 19.36263 5.46811 0.526 8.01574 212 SER A CA 1
ATOM 1840 C CA B SER A 1 214 ? -24.35335 19.43197 5.47465 0.474 7.50098 212 SER A CA 1
ATOM 1841 C C A SER A 1 214 ? -25.32632 18.99856 4.35374 0.526 8.20988 212 SER A C 1
ATOM 1842 C C B SER A 1 214 ? -25.24148 18.87802 4.35754 0.474 7.40412 212 SER A C 1
ATOM 1843 O O A SER A 1 214 ? -26.40691 18.47916 4.63704 0.526 9.28245 212 SER A O 1
ATOM 1844 O O B SER A 1 214 ? -26.13168 18.06285 4.63649 0.474 7.66383 212 SER A O 1
ATOM 1849 N N . ALA A 1 215 ? -24.98561 19.27425 3.10874 1.000 7.88320 213 ALA A N 1
ATOM 1850 C CA . ALA A 1 215 ? -25.87738 18.99096 1.99855 1.000 8.39343 213 ALA A CA 1
ATOM 1851 C C . ALA A 1 215 ? -25.78877 17.52244 1.59513 1.000 7.84500 213 ALA A C 1
ATOM 1852 O O . ALA A 1 215 ? -24.69892 16.97229 1.42157 1.000 8.97308 213 ALA A O 1
ATOM 1854 N N . THR A 1 216 ? -26.94100 16.88495 1.40624 1.000 7.49248 214 THR A N 1
ATOM 1855 C CA . THR A 1 216 ? -26.98590 15.44893 1.15908 1.000 7.05529 214 THR A CA 1
ATOM 1856 C C . THR A 1 216 ? -27.09298 15.14377 -0.33227 1.000 6.61856 214 THR A C 1
ATOM 1857 O O . THR A 1 216 ? -28.10856 15.44903 -0.97176 1.000 7.19206 214 THR A O 1
ATOM 1861 N N . ALA A 1 217 ? -26.04712 14.52458 -0.87229 1.000 6.37806 215 ALA A N 1
ATOM 1862 C CA . ALA A 1 217 ? -26.04867 13.94954 -2.20537 1.000 6.44230 215 ALA A CA 1
ATOM 1863 C C . ALA A 1 217 ? -26.96655 12.72316 -2.21934 1.000 6.24708 215 ALA A C 1
ATOM 1864 O O . ALA A 1 217 ? -27.05868 12.00205 -1.22477 1.000 6.79041 215 ALA A O 1
ATOM 1866 N N . ARG A 1 218 ? -27.62059 12.47648 -3.36247 1.000 6.12169 216 ARG A N 1
ATOM 1867 C CA . ARG A 1 218 ? -28.63115 11.42070 -3.43551 1.000 6.20376 216 ARG A CA 1
ATOM 1868 C C . ARG A 1 218 ? -28.65673 10.86441 -4.85238 1.000 5.94908 216 ARG A C 1
ATOM 1869 O O . ARG A 1 218 ? -28.83703 11.62634 -5.80297 1.000 6.51924 216 ARG A O 1
ATOM 1877 N N . ILE A 1 219 ? -28.50509 9.54731 -4.98828 1.000 5.76839 217 ILE A N 1
ATOM 1878 C CA . ILE A 1 219 ? -28.41560 8.89492 -6.29465 1.000 5.74481 217 ILE A CA 1
ATOM 1879 C C . ILE A 1 219 ? -29.29106 7.64229 -6.26866 1.000 5.78777 217 ILE A C 1
ATOM 1880 O O . ILE A 1 219 ? -29.22758 6.87167 -5.30956 1.000 6.47503 217 ILE A O 1
ATOM 1885 N N . LYS A 1 220 ? -30.09277 7.43906 -7.31047 1.000 5.91642 218 LYS A N 1
ATOM 1886 C CA . LYS A 1 220 ? -30.99795 6.28870 -7.39045 1.000 6.13435 218 LYS A CA 1
ATOM 1887 C C . LYS A 1 220 ? -30.54613 5.33008 -8.49128 1.000 6.19141 218 LYS A C 1
ATOM 1888 O O . LYS A 1 220 ? -30.40938 5.72476 -9.64867 1.000 8.41588 218 LYS A O 1
ATOM 1894 N N . PHE A 1 221 ? -30.34005 4.07086 -8.13841 1.000 5.99864 219 PHE A N 1
ATOM 1895 C CA . PHE A 1 221 ? -30.02247 3.03961 -9.12220 1.000 6.07966 219 PHE A CA 1
ATOM 1896 C C . PHE A 1 221 ? -31.28303 2.23302 -9.42385 1.000 6.11895 219 PHE A C 1
ATOM 1897 O O . PHE A 1 221 ? -31.88878 1.64932 -8.52063 1.000 6.64561 219 PHE A O 1
ATOM 1905 N N . ALA A 1 222 ? -31.66264 2.19311 -10.70120 1.000 6.50704 220 ALA A N 1
ATOM 1906 C CA . ALA A 1 222 ? -32.67702 1.26814 -11.17260 1.000 6.85136 220 ALA A CA 1
ATOM 1907 C C . ALA A 1 222 ? -32.11575 -0.12709 -11.44729 1.000 6.87476 220 ALA A C 1
ATOM 1908 O O . ALA A 1 222 ? -32.88592 -1.09617 -11.47232 1.000 7.58202 220 ALA A O 1
ATOM 1910 N N . ALA A 1 223 ? -30.80631 -0.23815 -11.66702 1.000 6.80773 221 ALA A N 1
ATOM 1911 C CA . ALA A 1 223 ? -30.14934 -1.51121 -11.93794 1.000 6.97675 221 ALA A CA 1
ATOM 1912 C C . ALA A 1 223 ? -28.65840 -1.31007 -11.66137 1.000 6.66628 221 ALA A C 1
ATOM 1913 O O . ALA A 1 223 ? -28.12474 -0.21909 -11.87490 1.000 6.51020 221 ALA A O 1
ATOM 1915 N N . LEU A 1 224 ? -28.00039 -2.37835 -11.21864 1.000 6.82651 222 LEU A N 1
ATOM 1916 C CA . LEU A 1 224 ? -26.54878 -2.39440 -11.07734 1.000 6.77853 222 LEU A CA 1
ATOM 1917 C C . LEU A 1 224 ? -26.09641 -3.84388 -11.11581 1.000 6.93091 222 LEU A C 1
ATOM 1918 O O . LEU A 1 224 ? -26.67179 -4.67354 -10.40969 1.000 7.61019 222 LEU A O 1
ATOM 1923 N N . ALA A 1 225 ? -25.03232 -4.13629 -11.86925 1.000 7.05755 223 ALA A N 1
ATOM 1924 C CA . ALA A 1 225 ? -24.49549 -5.49328 -11.87792 1.000 7.63550 223 ALA A CA 1
ATOM 1925 C C . ALA A 1 225 ? -23.03036 -5.48035 -12.28771 1.000 7.40146 223 ALA A C 1
ATOM 1926 O O . ALA A 1 225 ? -22.57337 -4.62029 -13.05347 1.000 8.31141 223 ALA A O 1
ATOM 1928 N N . TRP A 1 226 ? -22.30517 -6.47743 -11.79120 1.000 7.51789 224 TRP A N 1
ATOM 1929 C CA . TRP A 1 226 ? -21.02190 -6.84677 -12.37654 1.000 7.65021 224 TRP A CA 1
ATOM 1930 C C . TRP A 1 226 ? -21.28871 -8.07511 -13.24463 1.000 8.36435 224 TRP A C 1
ATOM 1931 O O . TRP A 1 226 ? -21.89116 -9.04660 -12.77216 1.000 10.57357 224 TRP A O 1
ATOM 1942 N N . VAL A 1 227 ? -20.88728 -8.02927 -14.50610 1.000 8.20696 225 VAL A N 1
ATOM 1943 C CA . VAL A 1 227 ? -21.21970 -9.10038 -15.44382 1.000 8.91988 225 VAL A CA 1
ATOM 1944 C C . VAL A 1 227 ? -20.00146 -9.98914 -15.62530 1.000 9.19383 225 VAL A C 1
ATOM 1945 O O . VAL A 1 227 ? -18.98367 -9.55087 -16.16740 1.000 9.40782 225 VAL A O 1
ATOM 1949 N N . ASP A 1 228 ? -20.10671 -11.24874 -15.20790 1.000 10.27713 226 ASP A N 1
ATOM 1950 C CA . ASP A 1 228 ? -18.98342 -12.18707 -15.23190 1.000 11.18891 226 ASP A CA 1
ATOM 1951 C C . ASP A 1 228 ? -18.91453 -12.87833 -16.59502 1.000 10.59935 226 ASP A C 1
ATOM 1952 O O . ASP A 1 228 ? -19.73155 -13.75659 -16.90905 1.000 11.38516 226 ASP A O 1
ATOM 1957 N N . HIS A 1 229 ? -17.89674 -12.54863 -17.38246 1.000 9.53158 227 HIS A N 1
ATOM 1958 C CA . HIS A 1 229 ? -17.74627 -13.15512 -18.70188 1.000 9.19576 227 HIS A CA 1
ATOM 1959 C C . HIS A 1 229 ? -17.31747 -14.61971 -18.65265 1.000 9.59502 227 HIS A C 1
ATOM 1960 O O . HIS A 1 229 ? -17.31150 -15.27166 -19.70143 1.000 9.82905 227 HIS A O 1
ATOM 1967 N N . HIS A 1 230 ? -16.96224 -15.12741 -17.47544 1.000 10.43992 228 HIS A N 1
ATOM 1968 C CA . HIS A 1 230 ? -16.58262 -16.51803 -17.30021 1.000 11.20632 228 HIS A CA 1
ATOM 1969 C C . HIS A 1 230 ? -17.66606 -17.35791 -16.65824 1.000 12.41117 228 HIS A C 1
ATOM 1970 O O . HIS A 1 230 ? -17.44863 -18.55315 -16.43865 1.000 13.75253 228 HIS A O 1
ATOM 1977 N N A HIS A 1 231 ? -18.83765 -16.78619 -16.41040 0.704 12.52669 229 HIS A N 1
ATOM 1978 N N B HIS A 1 231 ? -18.80687 -16.75832 -16.32451 0.296 13.25759 229 HIS A N 1
ATOM 1979 C CA A HIS A 1 231 ? -19.99625 -17.59076 -16.05562 0.704 13.57274 229 HIS A CA 1
ATOM 1980 C CA B HIS A 1 231 ? -19.97065 -17.47991 -15.80930 0.296 14.22739 229 HIS A CA 1
ATOM 1981 C C A HIS A 1 231 ? -19.75719 -18.51206 -14.87806 0.704 15.48408 229 HIS A C 1
ATOM 1982 C C B HIS A 1 231 ? -19.64614 -18.47476 -14.69941 0.296 15.30676 229 HIS A C 1
ATOM 1983 O O A HIS A 1 231 ? -20.01135 -19.70790 -14.97811 0.704 16.95971 229 HIS A O 1
ATOM 1984 O O B HIS A 1 231 ? -19.97769 -19.65292 -14.79901 0.296 16.10556 229 HIS A O 1
#

Organism: NCBI:txid179392